Protein AF-A0A094DRR2-F1 (afdb_monomer_lite)

Foldseek 3Di:
DVVLVVVLVVLLVCLLVVVDDLVVLLVVLQVCCVPPVVVSLSSLVSNLLSCLVLLNLVVSLVSLVVNVVRHDPVSNVSNLVSLCVQLQLVPFDLELSNLLSNLSSLVSVCVVCVVVPDPPSVVRNLVSLVSLLVCVVVNLVPDDDPNNLNSLLSSLVSVLVNLVVQLVVVLVVVVVVLPVVDDPDVVNVVVLVVVVVVVVVVVVPPDPDDDDDDDDDDDDDDDDPDDDPPDPPPPPPPVVVSSVVVVPPPDPDPDDPPCSSVVSLVSSLVSLVSNLVSCVVNLVLLSNLVSLLVVQVSVPDLLVSLVSLLVSLVSCLVVVVVVSNLNSLVSCVSRVVSVPNNVVSLVVSLVSNVVPDDDPPVVSVVRD

Secondary structure (DSSP, 8-state):
-HHHHHHHHHHHHHHHTT---HHHHHHHHHHHHHH-HHHHHHHHHHHHHHHHHTT-HHHHHHHHHHHHHHS-HHHHHHHHHHHHHHH-TTS--SSHHHHHHHHHHHHHHHHHTTTS--THHHHHHHHHHHHHHHTHHHHHTT---TT-HHHHHHHHHHHHHHHHHHHHHHHHHHHHHHHHTS---HHHHHHHHHHHHHHHHHGGGS-------------------PPPP-------TTHHHHHHHHTT-----------HHHHHHHHHHHHHHHHHHHHHHTT-HHHHHHHHHHHHTTT--HHHHHHHHHHHHHHHHHTT-HHHHHHHHHHGGGSTTHHHHTHHHHHHHHHHHHHS-SSTHHHHHTT-

Radius of gyration: 26.78 Å; chains: 1; bounding box: 64×66×74 Å

Sequence (368 aa):
MENYEFIRSAYTDEVKRGEYKSANWIAKIKTQIKQHPNVALITFEVVWKGTICAGQLEDAVSFLFDLDAELHEEDFDKVMLSLYAMSNPSGLEPSWEAWAGAITAFDFLREIYREVETVDTWDLVKLTQEKAASRRREIMCQGNSKGQWNNAYCVLNEIQRYYKREKRHAEKEHLEAKLDGGAVDAVCVEALADRLGDFHVAGSAAFGGDVESDLNVQAGDDLGVGELPDVDVVAGDDAGDVLDVLNDIKVVGGGLEDERPNKLNGELIEVVRATLNLAIQEKQWVEASNQVFELSKLNQDAKDLANILETVCRGAISEDRWKAATEIVRVFKNIPDYANVANEQLKRLKIMWYEAKGERWVSGNELF

pLDDT: mean 75.87, std 21.88, range [26.58, 97.19]

Structure (mmCIF, N/CA/C/O backbone):
data_AF-A0A094DRR2-F1
#
_entry.id   AF-A0A094DRR2-F1
#
loop_
_atom_site.group_PDB
_atom_site.id
_atom_site.type_symbol
_atom_site.label_atom_id
_atom_site.label_alt_id
_atom_site.label_comp_id
_atom_site.label_asym_id
_atom_site.label_entity_id
_atom_site.label_seq_id
_atom_site.pdbx_PDB_ins_code
_atom_site.Cartn_x
_atom_site.Cartn_y
_atom_site.Cartn_z
_atom_site.occupancy
_atom_site.B_iso_or_equiv
_atom_site.auth_seq_id
_atom_site.auth_comp_id
_atom_site.auth_asym_id
_atom_site.auth_atom_id
_atom_site.pdbx_PDB_model_num
ATOM 1 N N . MET A 1 1 ? 15.396 17.315 -30.800 1.00 47.56 1 MET A N 1
ATOM 2 C CA . MET A 1 1 ? 14.825 17.439 -29.443 1.00 47.56 1 MET A CA 1
ATOM 3 C C . MET A 1 1 ? 13.296 17.421 -29.514 1.00 47.56 1 MET A C 1
ATOM 5 O O . MET A 1 1 ? 12.706 16.581 -28.857 1.00 47.56 1 MET A O 1
ATOM 9 N N . GLU A 1 2 ? 12.680 18.178 -30.433 1.00 52.75 2 GLU A N 1
ATOM 10 C CA . GLU A 1 2 ? 11.218 18.215 -30.680 1.00 52.75 2 GLU A CA 1
ATOM 11 C C . GLU A 1 2 ? 10.545 16.851 -30.957 1.00 52.75 2 GLU A C 1
ATOM 13 O O . GLU A 1 2 ? 9.427 16.611 -30.514 1.00 52.75 2 GLU A O 1
ATOM 18 N N . ASN A 1 3 ? 11.226 15.914 -31.632 1.00 59.53 3 ASN A N 1
ATOM 19 C CA . ASN A 1 3 ? 10.637 14.608 -31.969 1.00 59.53 3 ASN A CA 1
ATOM 20 C C . ASN A 1 3 ? 10.411 13.706 -30.733 1.00 59.53 3 ASN A C 1
ATOM 22 O O . ASN A 1 3 ? 9.478 12.912 -30.698 1.00 59.53 3 ASN A O 1
ATOM 26 N N . TYR A 1 4 ? 11.239 13.843 -29.692 1.00 63.12 4 TYR A N 1
ATOM 27 C CA . TYR A 1 4 ? 11.152 12.994 -28.499 1.00 63.12 4 TYR A CA 1
ATOM 28 C C . TYR A 1 4 ? 10.086 13.469 -27.511 1.00 63.12 4 TYR A C 1
ATOM 30 O O . TYR A 1 4 ? 9.412 12.640 -26.910 1.00 63.12 4 TYR A O 1
ATOM 38 N N . GLU A 1 5 ? 9.883 14.781 -27.378 1.00 68.25 5 GLU A N 1
ATOM 39 C CA . GLU A 1 5 ? 8.777 15.328 -26.579 1.00 68.25 5 GLU A CA 1
ATOM 40 C C . GLU A 1 5 ? 7.419 15.026 -27.214 1.00 68.25 5 GLU A C 1
ATOM 42 O O . GLU A 1 5 ? 6.472 14.690 -26.504 1.00 68.25 5 GLU A O 1
ATOM 47 N N . PHE A 1 6 ? 7.340 15.049 -28.548 1.00 67.56 6 PHE A N 1
ATOM 48 C CA . PHE A 1 6 ? 6.148 14.628 -29.279 1.00 67.56 6 PHE A CA 1
ATOM 49 C C . PHE A 1 6 ? 5.816 13.149 -29.029 1.00 67.56 6 PHE A C 1
ATOM 51 O O . PHE A 1 6 ? 4.680 12.821 -28.694 1.00 67.56 6 PHE A O 1
ATOM 58 N N . ILE A 1 7 ? 6.822 12.269 -29.110 1.00 62.97 7 ILE A N 1
ATOM 59 C CA . ILE A 1 7 ? 6.699 10.840 -28.781 1.00 62.97 7 ILE A CA 1
ATOM 60 C C . ILE A 1 7 ? 6.234 10.646 -27.330 1.00 62.97 7 ILE A C 1
ATOM 62 O O . ILE A 1 7 ? 5.317 9.868 -27.072 1.00 62.97 7 ILE A O 1
ATOM 66 N N . ARG A 1 8 ? 6.828 11.388 -26.386 1.00 68.06 8 ARG A N 1
ATOM 67 C CA . ARG A 1 8 ? 6.473 11.321 -24.962 1.00 68.06 8 ARG A CA 1
ATOM 68 C C . ARG A 1 8 ? 5.020 11.723 -24.726 1.00 68.06 8 ARG A C 1
ATOM 70 O O . ARG A 1 8 ? 4.305 11.027 -24.013 1.00 68.06 8 ARG A O 1
ATOM 77 N N . SER A 1 9 ? 4.590 12.817 -25.350 1.00 68.88 9 SER A N 1
ATOM 78 C CA . SER A 1 9 ? 3.232 13.351 -25.244 1.00 68.88 9 SER A CA 1
ATOM 79 C C . SER A 1 9 ? 2.190 12.396 -25.836 1.00 68.88 9 SER A C 1
ATOM 81 O O . SER A 1 9 ? 1.249 12.011 -25.145 1.00 68.88 9 SER A O 1
ATOM 83 N N . ALA A 1 10 ? 2.404 11.925 -27.070 1.00 64.06 10 ALA A N 1
ATOM 84 C CA . ALA A 1 10 ? 1.472 11.033 -27.759 1.00 64.06 10 ALA A CA 1
ATOM 85 C C . ALA A 1 10 ? 1.248 9.714 -27.000 1.00 64.06 10 ALA A C 1
ATOM 87 O O . ALA A 1 10 ? 0.112 9.274 -26.840 1.00 64.06 10 ALA A O 1
ATOM 88 N N . TYR A 1 11 ? 2.317 9.110 -26.478 1.00 65.00 11 TYR A N 1
ATOM 89 C CA . TYR A 1 11 ? 2.221 7.828 -25.776 1.00 65.00 11 TYR A CA 1
ATOM 90 C C . TYR A 1 11 ? 1.725 7.962 -24.335 1.00 65.00 11 TYR A C 1
ATOM 92 O O . TYR A 1 11 ? 1.023 7.078 -23.852 1.00 65.00 11 TYR A O 1
ATOM 100 N N . THR A 1 12 ? 1.989 9.090 -23.670 1.00 68.06 12 THR A N 1
ATOM 101 C CA . THR A 1 12 ? 1.378 9.378 -22.361 1.00 68.06 12 THR A CA 1
ATOM 102 C C . THR A 1 12 ? -0.147 9.443 -22.479 1.00 68.06 12 THR A C 1
ATOM 104 O O . THR A 1 12 ? -0.858 8.940 -21.610 1.00 68.06 12 THR A O 1
ATOM 107 N N . ASP A 1 13 ? -0.656 10.027 -23.564 1.00 68.69 13 ASP A N 1
ATOM 108 C CA . ASP A 1 13 ? -2.089 10.117 -23.835 1.00 68.69 13 ASP A CA 1
ATOM 109 C C . ASP A 1 13 ? -2.730 8.758 -24.153 1.00 68.69 13 ASP A C 1
ATOM 111 O O . ASP A 1 13 ? -3.827 8.486 -23.668 1.00 68.69 13 ASP A O 1
ATOM 115 N N . GLU A 1 14 ? -2.062 7.898 -24.927 1.00 68.62 14 GLU A N 1
ATOM 116 C CA . GLU A 1 14 ? -2.548 6.541 -25.238 1.00 68.62 14 GLU A CA 1
ATOM 117 C C . GLU A 1 14 ? -2.655 5.668 -23.979 1.00 68.62 14 GLU A C 1
ATOM 119 O O . GLU A 1 14 ? -3.659 4.975 -23.786 1.00 68.62 14 GLU A O 1
ATOM 124 N N . VAL A 1 15 ? -1.664 5.743 -23.081 1.00 65.12 15 VAL A N 1
ATOM 125 C CA . VAL A 1 15 ? -1.699 5.006 -21.808 1.00 65.12 15 VAL A CA 1
ATOM 126 C C . VAL A 1 15 ? -2.815 5.534 -20.906 1.00 65.12 15 VAL A C 1
ATOM 128 O O . VAL A 1 15 ? -3.613 4.753 -20.394 1.00 65.12 15 VAL A O 1
ATOM 131 N N . LYS A 1 16 ? -2.966 6.861 -20.795 1.00 64.81 16 LYS A N 1
ATOM 132 C CA . LYS A 1 16 ? -4.047 7.480 -20.006 1.00 64.81 16 LYS A CA 1
ATOM 133 C C . LYS A 1 16 ? -5.454 7.129 -20.498 1.00 64.81 16 LYS A C 1
ATOM 135 O O . LYS A 1 16 ? -6.386 7.129 -19.698 1.00 64.81 16 LYS A O 1
ATOM 140 N N . ARG A 1 17 ? -5.637 6.857 -21.794 1.00 68.50 17 ARG A N 1
ATOM 141 C CA . ARG A 1 17 ? -6.941 6.491 -22.383 1.00 68.50 17 ARG A CA 1
ATOM 142 C C . ARG A 1 17 ? -7.282 5.006 -22.238 1.00 68.50 17 ARG A C 1
ATOM 144 O O . ARG A 1 17 ? -8.373 4.609 -22.637 1.00 68.50 17 ARG A O 1
ATOM 151 N N . GLY A 1 18 ? -6.377 4.187 -21.694 1.00 63.53 18 GLY A N 1
ATOM 152 C CA . GLY A 1 18 ? -6.570 2.736 -21.624 1.00 63.53 18 GLY A CA 1
ATOM 153 C C . GLY A 1 18 ? -6.554 2.057 -23.000 1.00 63.53 18 GLY A C 1
ATOM 154 O O . GLY A 1 18 ? -6.961 0.908 -23.129 1.00 63.53 18 GLY A O 1
ATOM 155 N N . GLU A 1 19 ? -6.067 2.750 -24.036 1.00 67.31 19 GLU A N 1
ATOM 156 C CA . GLU A 1 19 ? -5.820 2.182 -25.372 1.00 67.31 19 GLU A CA 1
ATOM 157 C C . GLU A 1 19 ? -4.528 1.334 -25.390 1.00 67.31 19 GLU A C 1
ATOM 159 O O . GLU A 1 19 ? -4.181 0.696 -26.388 1.00 67.31 19 GLU A O 1
ATOM 164 N N . TYR A 1 20 ? -3.839 1.300 -24.247 1.00 67.56 20 TYR A N 1
ATOM 165 C CA . TYR A 1 20 ? -2.677 0.487 -23.939 1.00 67.56 20 TYR A CA 1
ATOM 166 C C . TYR A 1 20 ? -2.940 -1.011 -24.150 1.00 67.56 20 TYR A C 1
ATOM 168 O O . TYR A 1 20 ? -3.805 -1.618 -23.522 1.00 67.56 20 TYR A O 1
ATOM 176 N N . LYS A 1 21 ? -2.126 -1.636 -25.006 1.00 74.88 21 LYS A N 1
ATOM 177 C CA . LYS A 1 21 ? -1.978 -3.094 -25.072 1.00 74.88 21 LYS A CA 1
ATOM 178 C C . LYS A 1 21 ? -0.509 -3.438 -24.880 1.00 74.88 21 LYS A C 1
ATOM 180 O O . LYS A 1 21 ? 0.276 -3.212 -25.802 1.00 74.88 21 LYS A O 1
ATOM 185 N N . SER A 1 22 ? -0.166 -3.992 -23.715 1.00 76.69 22 SER A N 1
ATOM 186 C CA . SER A 1 22 ? 1.205 -4.366 -23.316 1.00 76.69 22 SER A CA 1
ATOM 187 C C . SER A 1 22 ? 1.981 -5.049 -24.454 1.00 76.69 22 SER A C 1
ATOM 189 O O . SER A 1 22 ? 3.037 -4.575 -24.872 1.00 76.69 22 SER A O 1
ATOM 191 N N . ALA A 1 23 ? 1.375 -6.061 -25.085 1.00 82.31 23 ALA A N 1
ATOM 192 C CA . ALA A 1 23 ? 1.977 -6.829 -26.180 1.00 82.31 23 ALA A CA 1
ATOM 193 C C . ALA A 1 23 ? 2.460 -5.981 -27.376 1.00 82.31 23 ALA A C 1
ATOM 195 O O . ALA A 1 23 ? 3.512 -6.259 -27.952 1.00 82.31 23 ALA A O 1
ATOM 196 N N . ASN A 1 24 ? 1.726 -4.926 -27.750 1.00 86.19 24 ASN A N 1
ATOM 197 C CA . ASN A 1 24 ? 2.121 -4.056 -28.863 1.00 86.19 24 ASN A CA 1
ATOM 198 C C . ASN A 1 24 ? 3.376 -3.240 -28.514 1.00 86.19 24 ASN A C 1
ATOM 200 O O . ASN A 1 24 ? 4.236 -3.019 -29.369 1.00 86.19 24 ASN A O 1
ATOM 204 N N . TRP A 1 25 ? 3.483 -2.804 -27.258 1.00 86.25 25 TRP A N 1
ATOM 205 C CA . TRP A 1 25 ? 4.620 -2.037 -26.756 1.00 86.25 25 TRP A CA 1
ATOM 206 C C . TRP A 1 25 ? 5.861 -2.897 -26.598 1.00 86.25 25 TRP A C 1
ATOM 208 O O . TRP A 1 25 ? 6.930 -2.488 -27.045 1.00 86.25 25 TRP A O 1
ATOM 218 N N . ILE A 1 26 ? 5.708 -4.106 -26.064 1.00 90.56 26 ILE A N 1
ATOM 219 C CA . ILE A 1 26 ? 6.793 -5.083 -25.952 1.00 90.56 26 ILE A CA 1
ATOM 220 C C . ILE A 1 26 ? 7.358 -5.407 -27.334 1.00 90.56 26 ILE A C 1
ATOM 222 O O . ILE A 1 26 ? 8.558 -5.262 -27.557 1.00 90.56 26 ILE A O 1
ATOM 226 N N . ALA A 1 27 ? 6.500 -5.740 -28.307 1.00 89.31 27 ALA A N 1
ATOM 227 C CA . ALA A 1 27 ? 6.934 -6.028 -29.675 1.00 89.31 27 ALA A CA 1
ATOM 228 C C . ALA A 1 27 ? 7.700 -4.850 -30.301 1.00 89.31 27 ALA A C 1
ATOM 230 O O . ALA A 1 27 ? 8.703 -5.032 -31.002 1.00 89.31 27 ALA A O 1
ATOM 231 N N . LYS A 1 28 ? 7.254 -3.622 -30.020 1.00 89.75 28 LYS A N 1
ATOM 232 C CA . LYS A 1 28 ? 7.908 -2.402 -30.488 1.00 89.75 28 LYS A CA 1
ATOM 233 C C . LYS A 1 28 ? 9.262 -2.173 -29.820 1.00 89.75 28 LYS A C 1
ATOM 235 O O . LYS A 1 28 ? 10.229 -1.928 -30.539 1.00 89.75 28 LYS A O 1
ATOM 240 N N . ILE A 1 29 ? 9.352 -2.294 -28.495 1.00 92.88 29 ILE A N 1
ATOM 241 C CA . ILE A 1 29 ? 10.608 -2.185 -27.737 1.00 92.88 29 ILE A CA 1
ATOM 242 C C . ILE A 1 29 ? 11.594 -3.245 -28.231 1.00 92.88 29 ILE A C 1
ATOM 244 O O . ILE A 1 29 ? 12.697 -2.895 -28.637 1.00 92.88 29 ILE A O 1
ATOM 248 N N . LYS A 1 30 ? 11.165 -4.507 -28.331 1.00 93.88 30 LYS A N 1
ATOM 249 C CA . LYS A 1 30 ? 11.960 -5.631 -28.847 1.00 93.88 30 LYS A CA 1
ATOM 250 C C . LYS A 1 30 ? 12.518 -5.374 -30.245 1.00 93.88 30 LYS A C 1
ATOM 252 O O . LYS A 1 30 ? 13.681 -5.662 -30.518 1.00 93.88 30 LYS A O 1
ATOM 257 N N . THR A 1 31 ? 11.711 -4.802 -31.138 1.00 91.94 31 THR A N 1
ATOM 258 C CA . THR A 1 31 ? 12.156 -4.469 -32.501 1.00 91.94 31 THR A CA 1
ATOM 259 C C . THR A 1 31 ? 13.150 -3.305 -32.498 1.00 91.94 31 THR A C 1
ATOM 261 O O . THR A 1 31 ? 14.131 -3.309 -33.245 1.00 91.94 31 THR A O 1
ATOM 264 N N . GLN A 1 32 ? 12.907 -2.295 -31.662 1.00 91.69 32 GLN A N 1
ATOM 265 C CA . GLN A 1 32 ? 13.675 -1.054 -31.659 1.00 91.69 32 GLN A CA 1
ATOM 266 C C . GLN A 1 32 ? 14.964 -1.132 -30.845 1.00 91.69 32 GLN A C 1
ATOM 268 O O . GLN A 1 32 ? 15.903 -0.427 -31.192 1.00 91.69 32 GLN A O 1
ATOM 273 N N . ILE A 1 33 ? 15.059 -1.968 -29.810 1.00 93.56 33 ILE A N 1
ATOM 274 C CA . ILE A 1 33 ? 16.194 -1.950 -28.872 1.00 93.56 33 ILE A CA 1
ATOM 275 C C . ILE A 1 33 ? 17.536 -2.208 -29.575 1.00 93.56 33 ILE A C 1
ATOM 277 O O . ILE A 1 33 ? 18.543 -1.591 -29.235 1.00 93.56 33 ILE A O 1
ATOM 281 N N . LYS A 1 34 ? 17.530 -3.021 -30.642 1.00 90.12 34 LYS A N 1
ATOM 282 C CA . LYS A 1 34 ? 18.722 -3.337 -31.447 1.00 90.12 34 LYS A CA 1
ATOM 283 C C . LYS A 1 34 ? 19.075 -2.255 -32.474 1.00 90.12 34 LYS A C 1
ATOM 285 O O . LYS A 1 34 ? 20.248 -2.020 -32.737 1.00 90.12 34 LYS A O 1
ATOM 290 N N . GLN A 1 35 ? 18.076 -1.613 -33.085 1.00 90.75 35 GLN A N 1
ATOM 291 C CA . GLN A 1 35 ? 18.277 -0.671 -34.203 1.00 90.75 35 GLN A CA 1
ATOM 292 C C . GLN A 1 35 ? 18.333 0.793 -33.745 1.00 90.75 35 GLN A C 1
ATOM 294 O O . GLN A 1 35 ? 19.075 1.610 -34.289 1.00 90.75 35 GLN A O 1
ATOM 299 N N . HIS A 1 36 ? 17.537 1.124 -32.733 1.00 91.56 36 HIS A N 1
ATOM 300 C CA . HIS A 1 36 ? 17.302 2.461 -32.205 1.00 91.56 36 HIS A CA 1
ATOM 301 C C . HIS A 1 36 ? 17.132 2.406 -30.672 1.00 91.56 36 HIS A C 1
ATOM 303 O O . HIS A 1 36 ? 16.048 2.717 -30.168 1.00 91.56 36 HIS A O 1
ATOM 309 N N . PRO A 1 37 ? 18.186 2.046 -29.910 1.00 90.06 37 PRO A N 1
ATOM 310 C CA . PRO A 1 37 ? 18.095 1.797 -28.466 1.00 90.06 37 PRO A CA 1
ATOM 311 C C . PRO A 1 37 ? 17.489 2.971 -27.691 1.00 90.06 37 PRO A C 1
ATOM 313 O O . PRO A 1 37 ? 16.617 2.773 -26.856 1.00 90.06 37 PRO A O 1
ATOM 316 N N . ASN A 1 38 ? 17.843 4.212 -28.036 1.00 89.88 38 ASN A N 1
ATOM 317 C CA . ASN A 1 38 ? 17.277 5.397 -27.382 1.00 89.88 38 ASN A CA 1
ATOM 318 C C . ASN A 1 38 ? 15.758 5.529 -27.585 1.00 89.88 38 ASN A C 1
ATOM 320 O O . ASN A 1 38 ? 15.054 5.975 -26.686 1.00 89.88 38 ASN A O 1
ATOM 324 N N . VAL A 1 39 ? 15.237 5.145 -28.756 1.00 88.31 39 VAL A N 1
ATOM 325 C CA . VAL A 1 39 ? 13.791 5.190 -29.034 1.00 88.31 39 VAL A CA 1
ATOM 326 C C . VAL A 1 39 ? 13.069 4.096 -28.248 1.00 88.31 39 VAL A C 1
ATOM 328 O O . VAL A 1 39 ? 11.992 4.346 -27.707 1.00 88.31 39 VAL A O 1
ATOM 331 N N . ALA A 1 40 ? 13.679 2.913 -28.135 1.00 92.12 40 ALA A N 1
ATOM 332 C CA . ALA A 1 40 ? 13.150 1.816 -27.331 1.00 92.12 40 ALA A CA 1
ATOM 333 C C . ALA A 1 40 ? 13.099 2.178 -25.840 1.00 92.12 40 ALA A C 1
ATOM 335 O O . ALA A 1 40 ? 12.057 2.002 -25.216 1.00 92.12 40 ALA A O 1
ATOM 336 N N . LEU A 1 41 ? 14.173 2.764 -25.297 1.00 94.31 41 LEU A N 1
ATOM 337 C CA . LEU A 1 41 ? 14.212 3.204 -23.901 1.00 94.31 41 LEU A CA 1
ATOM 338 C C . LEU A 1 41 ? 13.188 4.308 -23.631 1.00 94.31 41 LEU A C 1
ATOM 340 O O . LEU A 1 41 ? 12.416 4.188 -22.695 1.00 94.31 41 LEU A O 1
ATOM 344 N N . ILE A 1 42 ? 13.069 5.321 -24.496 1.00 90.50 42 ILE A N 1
ATOM 345 C CA . ILE A 1 42 ? 12.021 6.348 -24.346 1.00 90.50 42 ILE A CA 1
ATOM 346 C C . ILE A 1 42 ? 10.622 5.727 -24.383 1.00 90.50 42 ILE A C 1
ATOM 348 O O . ILE A 1 42 ? 9.747 6.133 -23.625 1.00 90.50 42 ILE A O 1
ATOM 352 N N . THR A 1 43 ? 10.406 4.737 -25.249 1.00 89.75 43 THR A N 1
ATOM 353 C CA . THR A 1 43 ? 9.132 4.014 -25.316 1.00 89.75 43 THR A CA 1
ATOM 354 C C . THR A 1 43 ? 8.847 3.287 -24.001 1.00 89.75 43 THR A C 1
ATOM 356 O O . THR A 1 43 ? 7.752 3.427 -23.461 1.00 89.75 43 THR A O 1
ATOM 359 N N . PHE A 1 44 ? 9.839 2.581 -23.457 1.00 93.69 44 PHE A N 1
ATOM 360 C CA . PHE A 1 44 ? 9.765 1.954 -22.141 1.00 93.69 44 PHE A CA 1
ATOM 361 C C . PHE A 1 44 ? 9.434 2.968 -21.036 1.00 93.69 44 PHE A C 1
ATOM 363 O O . PHE A 1 44 ? 8.463 2.772 -20.308 1.00 93.69 44 PHE A O 1
ATOM 370 N N . GLU A 1 45 ? 10.174 4.080 -20.948 1.00 93.06 45 GLU A N 1
ATOM 371 C CA . GLU A 1 45 ? 9.956 5.103 -19.919 1.00 93.06 45 GLU A CA 1
ATOM 372 C C . GLU A 1 45 ? 8.533 5.668 -19.956 1.00 93.06 45 GLU A C 1
ATOM 374 O O . GLU A 1 45 ? 7.948 5.952 -18.910 1.00 93.06 45 GLU A O 1
ATOM 379 N N . VAL A 1 46 ? 7.979 5.873 -21.156 1.00 89.00 46 VAL A N 1
ATOM 380 C CA . VAL A 1 46 ? 6.623 6.409 -21.303 1.00 89.00 46 VAL A CA 1
ATOM 381 C C . VAL A 1 46 ? 5.581 5.395 -20.867 1.00 89.00 46 VAL A C 1
ATOM 383 O O . VAL A 1 46 ? 4.650 5.776 -20.161 1.00 89.00 46 VAL A O 1
ATOM 386 N N . VAL A 1 47 ? 5.741 4.126 -21.248 1.00 89.69 47 VAL A N 1
ATOM 387 C CA . VAL A 1 47 ? 4.838 3.065 -20.794 1.00 89.69 47 VAL A CA 1
ATOM 388 C C . VAL A 1 47 ? 4.888 2.966 -19.274 1.00 89.69 47 VAL A C 1
ATOM 390 O O . VAL A 1 47 ? 3.852 3.100 -18.634 1.00 89.69 47 VAL A O 1
ATOM 393 N N . TRP A 1 48 ? 6.084 2.858 -18.693 1.00 92.44 48 TRP A N 1
ATOM 394 C CA . TRP A 1 48 ? 6.275 2.806 -17.246 1.00 92.44 48 TRP A CA 1
ATOM 395 C C . TRP A 1 48 ? 5.590 3.979 -16.535 1.00 92.44 48 TRP A C 1
ATOM 397 O O . TRP A 1 48 ? 4.692 3.784 -15.719 1.00 92.44 48 TRP A O 1
ATOM 407 N N . LYS A 1 49 ? 5.950 5.219 -16.889 1.00 89.81 49 LYS A N 1
ATOM 408 C CA . LYS A 1 49 ? 5.385 6.417 -16.251 1.00 89.81 49 LYS A CA 1
ATOM 409 C C . LYS A 1 49 ? 3.884 6.538 -16.473 1.00 89.81 49 LYS A C 1
ATOM 411 O O . LYS A 1 49 ? 3.180 6.955 -15.563 1.00 89.81 49 LYS A O 1
ATOM 416 N N . GLY A 1 50 ? 3.388 6.192 -17.659 1.00 86.00 50 GLY A N 1
ATOM 417 C CA . GLY A 1 50 ? 1.962 6.215 -17.966 1.00 86.00 50 GLY A CA 1
ATOM 418 C C . GLY A 1 50 ? 1.176 5.261 -17.069 1.00 86.00 50 GLY A C 1
ATOM 419 O O . GLY A 1 50 ? 0.182 5.673 -16.472 1.00 86.00 50 GLY A O 1
ATOM 420 N N . THR A 1 51 ? 1.659 4.027 -16.922 1.00 87.31 51 THR A N 1
ATOM 421 C CA . THR A 1 51 ? 1.025 2.983 -16.109 1.00 87.31 51 THR A CA 1
ATOM 422 C C . THR A 1 51 ? 1.052 3.340 -14.620 1.00 87.31 51 THR A C 1
ATOM 424 O O . THR A 1 51 ? 0.031 3.239 -13.937 1.00 87.31 51 THR A O 1
ATOM 427 N N . ILE A 1 52 ? 2.179 3.867 -14.122 1.00 90.50 52 ILE A N 1
ATOM 428 C CA . ILE A 1 52 ? 2.277 4.380 -12.747 1.00 90.50 52 ILE A CA 1
ATOM 429 C C . ILE A 1 52 ? 1.334 5.572 -12.538 1.00 90.50 52 ILE A C 1
ATOM 431 O O . ILE A 1 52 ? 0.586 5.597 -11.565 1.00 90.50 52 ILE A O 1
ATOM 435 N N . CYS A 1 53 ? 1.286 6.541 -13.457 1.00 86.44 53 CYS A N 1
ATOM 436 C CA . CYS A 1 53 ? 0.363 7.679 -13.370 1.00 86.44 53 CYS A CA 1
ATOM 437 C C . CYS A 1 53 ? -1.113 7.254 -13.336 1.00 86.44 53 CYS A C 1
ATOM 439 O O . CYS A 1 53 ? -1.925 7.930 -12.701 1.00 86.44 53 CYS A O 1
ATOM 441 N N . ALA A 1 54 ? -1.454 6.145 -13.997 1.00 83.38 54 ALA A N 1
ATOM 442 C CA . ALA A 1 54 ? -2.788 5.551 -13.977 1.00 83.38 54 ALA A CA 1
ATOM 443 C C . ALA A 1 54 ? -3.097 4.764 -12.685 1.00 83.38 54 ALA A C 1
ATOM 445 O O . ALA A 1 54 ? -4.226 4.315 -12.503 1.00 83.38 54 ALA A O 1
ATOM 446 N N . GLY A 1 55 ? -2.124 4.594 -11.782 1.00 86.69 55 GLY A N 1
ATOM 447 C CA . GLY A 1 55 ? -2.278 3.813 -10.553 1.00 86.69 55 GLY A CA 1
ATOM 448 C C . GLY A 1 55 ? -2.259 2.298 -10.773 1.00 86.69 55 GLY A C 1
ATOM 449 O O . GLY A 1 55 ? -2.679 1.545 -9.895 1.00 86.69 55 GLY A O 1
ATOM 450 N N . GLN A 1 56 ? -1.800 1.835 -11.936 1.00 87.94 56 GLN A N 1
ATOM 451 C CA . GLN A 1 56 ? -1.838 0.431 -12.347 1.00 87.94 56 GLN A CA 1
ATOM 452 C C . GLN A 1 56 ? -0.524 -0.289 -12.003 1.00 87.94 56 GLN A C 1
ATOM 454 O O . GLN A 1 56 ? 0.176 -0.795 -12.874 1.00 87.94 56 GLN A O 1
ATOM 459 N N . LEU A 1 57 ? -0.156 -0.308 -10.719 1.00 91.62 57 LEU A N 1
ATOM 460 C CA . LEU A 1 57 ? 1.143 -0.835 -10.272 1.00 91.62 57 LEU A CA 1
ATOM 461 C C . LEU A 1 57 ? 1.361 -2.310 -10.663 1.00 91.62 57 LEU A C 1
ATOM 463 O O . LEU A 1 57 ? 2.448 -2.672 -11.103 1.00 91.62 57 LEU A O 1
ATOM 467 N N . GLU A 1 58 ? 0.319 -3.143 -10.586 1.00 90.94 58 GLU A N 1
ATOM 468 C CA . GLU A 1 58 ? 0.373 -4.557 -10.995 1.00 90.94 58 GLU A CA 1
ATOM 469 C C . GLU A 1 58 ? 0.628 -4.723 -12.501 1.00 90.94 58 GLU A C 1
ATOM 471 O O . GLU A 1 58 ? 1.424 -5.573 -12.910 1.00 90.94 58 GLU A O 1
ATOM 476 N N . ASP A 1 59 ? 0.016 -3.874 -13.333 1.00 89.69 59 ASP A N 1
ATOM 477 C CA . ASP A 1 59 ? 0.245 -3.880 -14.782 1.00 89.69 59 ASP A CA 1
ATOM 478 C C . ASP A 1 59 ? 1.671 -3.411 -15.113 1.00 89.69 59 ASP A C 1
ATOM 480 O O . ASP A 1 59 ? 2.274 -3.896 -16.070 1.00 89.69 59 ASP A O 1
ATOM 484 N N . ALA A 1 60 ? 2.233 -2.491 -14.318 1.00 91.88 60 ALA A N 1
ATOM 485 C CA . ALA A 1 60 ? 3.611 -2.030 -14.480 1.00 91.88 60 ALA A CA 1
ATOM 486 C C . ALA A 1 60 ? 4.617 -3.149 -14.176 1.00 91.88 60 ALA A C 1
ATOM 488 O O . ALA A 1 60 ? 5.566 -3.339 -14.933 1.00 91.88 60 ALA A O 1
ATOM 489 N N . VAL A 1 61 ? 4.384 -3.921 -13.110 1.00 94.00 61 VAL A N 1
ATOM 490 C CA . VAL A 1 61 ? 5.199 -5.096 -12.761 1.00 94.00 61 VAL A CA 1
ATOM 491 C C . VAL A 1 61 ? 5.061 -6.191 -13.820 1.00 94.00 61 VAL A C 1
ATOM 493 O O . VAL A 1 61 ? 6.065 -6.713 -14.297 1.00 94.00 61 VAL A O 1
ATOM 496 N N . SER A 1 62 ? 3.832 -6.494 -14.245 1.00 92.12 62 SER A N 1
ATOM 497 C CA . SER A 1 62 ? 3.571 -7.494 -15.291 1.00 92.12 62 SER A CA 1
ATOM 498 C C . SER A 1 62 ? 4.273 -7.133 -16.602 1.00 92.12 62 SER A C 1
ATOM 500 O O . SER A 1 62 ? 4.883 -7.986 -17.236 1.00 92.12 62 SER A O 1
ATOM 502 N N . PHE A 1 63 ? 4.274 -5.848 -16.969 1.00 93.00 63 PHE A N 1
ATOM 503 C CA . PHE A 1 63 ? 5.000 -5.353 -18.137 1.00 93.00 63 PHE A CA 1
ATOM 504 C C . PHE A 1 63 ? 6.516 -5.584 -18.048 1.00 93.00 63 PHE A C 1
ATOM 506 O O . PHE A 1 63 ? 7.140 -5.874 -19.067 1.00 93.00 63 PHE A O 1
ATOM 513 N N . LEU A 1 64 ? 7.120 -5.482 -16.858 1.00 94.81 64 LEU A N 1
ATOM 514 C CA . LEU A 1 64 ? 8.543 -5.782 -16.684 1.00 94.81 64 LEU A CA 1
ATOM 515 C C . LEU A 1 64 ? 8.838 -7.281 -16.820 1.00 94.81 64 LEU A C 1
ATOM 517 O O . LEU A 1 64 ? 9.802 -7.630 -17.495 1.00 94.81 64 LEU A O 1
ATOM 521 N N . PHE A 1 65 ? 7.998 -8.154 -16.255 1.00 93.44 65 PHE A N 1
ATOM 522 C CA . PHE A 1 65 ? 8.128 -9.607 -16.439 1.00 93.44 65 PHE A CA 1
ATOM 523 C C . PHE A 1 65 ? 7.955 -10.027 -17.902 1.00 93.44 65 PHE A C 1
ATOM 525 O O . PHE A 1 65 ? 8.711 -10.855 -18.406 1.00 93.44 65 PHE A O 1
ATOM 532 N N . ASP A 1 66 ? 6.999 -9.427 -18.612 1.00 93.44 66 ASP A N 1
ATOM 533 C CA . ASP A 1 66 ? 6.817 -9.690 -20.038 1.00 93.44 66 ASP A CA 1
ATOM 534 C C . ASP A 1 66 ? 8.044 -9.243 -20.860 1.00 93.44 66 ASP A C 1
ATOM 536 O O . ASP A 1 66 ? 8.409 -9.888 -21.843 1.00 93.44 66 ASP A O 1
ATOM 540 N N . LEU A 1 67 ? 8.693 -8.134 -20.480 1.00 93.94 67 LEU A N 1
ATOM 541 C CA . LEU A 1 67 ? 9.920 -7.667 -21.131 1.00 93.94 67 LEU A CA 1
ATOM 542 C C . LEU A 1 67 ? 11.112 -8.589 -20.854 1.00 93.94 67 LEU A C 1
ATOM 544 O O . LEU A 1 67 ? 11.877 -8.840 -21.783 1.00 93.94 67 LEU A O 1
ATOM 548 N N . ASP A 1 68 ? 11.249 -9.089 -19.627 1.00 92.50 68 ASP A N 1
ATOM 549 C CA . ASP A 1 68 ? 12.281 -10.059 -19.241 1.00 92.50 68 ASP A CA 1
ATOM 550 C C . ASP A 1 68 ? 12.177 -11.341 -20.082 1.00 92.50 68 ASP A C 1
ATOM 552 O O . ASP A 1 68 ? 13.151 -11.803 -20.672 1.00 92.50 68 ASP A O 1
ATOM 556 N N . ALA A 1 69 ? 10.954 -11.850 -20.266 1.00 91.62 69 ALA A N 1
ATOM 557 C CA . ALA A 1 69 ? 10.702 -13.041 -21.075 1.00 91.62 69 ALA A CA 1
ATOM 558 C C . ALA A 1 69 ? 10.962 -12.845 -22.585 1.00 91.62 69 ALA A C 1
ATOM 560 O O . ALA A 1 69 ? 11.245 -13.808 -23.305 1.00 91.62 69 ALA A O 1
ATOM 561 N N . GLU A 1 70 ? 10.820 -11.620 -23.099 1.00 93.81 70 GLU A N 1
ATOM 562 C CA . GLU A 1 70 ? 10.829 -11.335 -24.540 1.00 93.81 70 GLU A CA 1
ATOM 563 C C . GLU A 1 70 ? 12.144 -10.746 -25.067 1.00 93.81 70 GLU A C 1
ATOM 565 O O . GLU A 1 70 ? 12.400 -10.803 -26.283 1.00 93.81 70 GLU A O 1
ATOM 570 N N . LEU A 1 71 ? 12.963 -10.157 -24.195 1.00 93.81 71 LEU A N 1
ATOM 571 C CA . LEU A 1 71 ? 14.249 -9.555 -24.536 1.00 93.81 71 LEU A CA 1
ATOM 572 C C . LEU A 1 71 ? 15.406 -10.520 -24.247 1.00 93.81 71 LEU A C 1
ATOM 574 O O . LEU A 1 71 ? 15.300 -11.455 -23.466 1.00 93.81 71 LEU A O 1
ATOM 578 N N . HIS A 1 72 ? 16.538 -10.307 -24.920 1.00 93.06 72 HIS A N 1
ATOM 579 C CA . HIS A 1 72 ? 17.779 -10.954 -24.492 1.00 93.06 72 HIS A CA 1
ATOM 580 C C . HIS A 1 72 ? 18.308 -10.254 -23.238 1.00 93.06 72 HIS A C 1
ATOM 582 O O . HIS A 1 72 ? 18.126 -9.045 -23.118 1.00 93.06 72 HIS A O 1
ATOM 588 N N . GLU A 1 73 ? 19.031 -10.984 -22.389 1.00 89.75 73 GLU A N 1
ATOM 589 C CA . GLU A 1 73 ? 19.618 -10.499 -21.127 1.00 89.75 73 GLU A CA 1
ATOM 590 C C . GLU A 1 73 ? 20.298 -9.122 -21.274 1.00 89.75 73 GLU A C 1
ATOM 592 O O . GLU A 1 73 ? 19.876 -8.158 -20.646 1.00 89.75 73 GLU A O 1
ATOM 597 N N . GLU A 1 74 ? 21.221 -8.959 -22.232 1.00 91.62 74 GLU A N 1
ATOM 598 C CA . GLU A 1 74 ? 21.909 -7.674 -22.475 1.00 91.62 74 GLU A CA 1
ATOM 599 C C . GLU A 1 74 ? 20.975 -6.514 -22.881 1.00 91.62 74 GLU A C 1
ATOM 601 O O . GLU A 1 74 ? 21.293 -5.337 -22.688 1.00 91.62 74 GLU A O 1
ATOM 606 N N . ASP A 1 75 ? 19.851 -6.815 -23.535 1.00 93.62 75 ASP A N 1
ATOM 607 C CA . ASP A 1 75 ? 18.858 -5.815 -23.933 1.00 93.62 75 ASP A CA 1
ATOM 608 C C . ASP A 1 75 ? 17.914 -5.484 -22.770 1.00 93.62 75 ASP A C 1
ATOM 610 O O . ASP A 1 75 ? 17.514 -4.325 -22.627 1.00 93.62 75 ASP A O 1
ATOM 614 N N . PHE A 1 76 ? 17.603 -6.467 -21.922 1.00 93.50 76 PHE A N 1
ATOM 615 C CA . PHE A 1 76 ? 16.837 -6.276 -20.696 1.00 93.50 76 PHE A CA 1
ATOM 616 C C . PHE A 1 76 ? 17.629 -5.482 -19.648 1.00 93.50 76 PHE A C 1
ATOM 618 O O . PHE A 1 76 ? 17.091 -4.541 -19.069 1.00 93.50 76 PHE A O 1
ATOM 625 N N . ASP A 1 77 ? 18.935 -5.719 -19.510 1.00 90.88 77 ASP A N 1
ATOM 626 C CA . ASP A 1 77 ? 19.818 -4.939 -18.632 1.00 90.88 77 ASP A CA 1
ATOM 627 C C . ASP A 1 77 ? 19.789 -3.439 -18.959 1.00 90.88 77 ASP A C 1
ATOM 629 O O . ASP A 1 77 ? 19.793 -2.587 -18.068 1.00 90.88 77 ASP A O 1
ATOM 633 N N . LYS A 1 78 ? 19.686 -3.069 -20.243 1.00 93.69 78 LYS A N 1
ATOM 634 C CA . LYS A 1 78 ? 19.532 -1.658 -20.652 1.00 93.69 78 LYS A CA 1
ATOM 635 C C . LYS A 1 78 ? 18.213 -1.067 -20.155 1.00 93.69 78 LYS A C 1
ATOM 637 O O . LYS A 1 78 ? 18.172 0.107 -19.781 1.00 93.69 78 LYS A O 1
ATOM 642 N N . VAL A 1 79 ? 17.142 -1.862 -20.164 1.00 94.25 79 VAL A N 1
ATOM 643 C CA . VAL A 1 79 ? 15.839 -1.477 -19.608 1.00 94.25 79 VAL A CA 1
ATOM 644 C C . VAL A 1 79 ? 15.944 -1.325 -18.090 1.00 94.25 79 VAL A C 1
ATOM 646 O O . VAL A 1 79 ? 15.501 -0.304 -17.565 1.00 94.25 79 VAL A O 1
ATOM 649 N N . MET A 1 80 ? 16.604 -2.257 -17.395 1.00 92.31 80 MET A N 1
ATOM 650 C CA . MET A 1 80 ? 16.829 -2.184 -15.946 1.00 92.31 80 MET A CA 1
ATOM 651 C C . MET A 1 80 ? 17.655 -0.960 -15.544 1.00 92.31 80 MET A C 1
ATOM 653 O O . MET A 1 80 ? 17.289 -0.250 -14.608 1.00 92.31 80 MET A O 1
ATOM 657 N N . LEU A 1 81 ? 18.709 -0.626 -16.291 1.00 90.56 81 LEU A N 1
ATOM 658 C CA . LEU A 1 81 ? 19.494 0.592 -16.064 1.00 90.56 81 LEU A CA 1
ATOM 659 C C . LEU A 1 81 ? 18.658 1.868 -16.251 1.00 90.56 81 LEU A C 1
ATOM 661 O O . LEU A 1 81 ? 18.804 2.822 -15.484 1.00 90.56 81 LEU A O 1
ATOM 665 N N . SER A 1 82 ? 17.761 1.894 -17.242 1.00 93.31 82 SER A N 1
ATOM 666 C CA . SER A 1 82 ? 16.819 3.006 -17.435 1.00 93.31 82 SER A CA 1
ATOM 667 C C . SER A 1 82 ? 15.813 3.096 -16.283 1.00 93.31 82 SER A C 1
ATOM 669 O O . SER A 1 82 ? 15.594 4.185 -15.746 1.00 93.31 82 SER A O 1
ATOM 671 N N . LEU A 1 83 ? 15.259 1.961 -15.845 1.00 93.12 83 LEU A N 1
ATOM 672 C CA . LEU A 1 83 ? 14.351 1.875 -14.701 1.00 93.12 83 LEU A CA 1
ATOM 673 C C . LEU A 1 83 ? 15.016 2.385 -13.416 1.00 93.12 83 LEU A C 1
ATOM 675 O O . LEU A 1 83 ? 14.438 3.214 -12.711 1.00 93.12 83 LEU A O 1
ATOM 679 N N . TYR A 1 84 ? 16.252 1.955 -13.157 1.00 89.06 84 TYR A N 1
ATOM 680 C CA . TYR A 1 84 ? 17.062 2.399 -12.027 1.00 89.06 84 TYR A CA 1
ATOM 681 C C . TYR A 1 84 ? 17.304 3.914 -12.055 1.00 89.06 84 TYR A C 1
ATOM 683 O O . TYR A 1 84 ? 17.067 4.607 -11.064 1.00 89.06 84 TYR A O 1
ATOM 691 N N . ALA A 1 85 ? 17.715 4.457 -13.205 1.00 89.38 85 ALA A N 1
ATOM 692 C CA . ALA A 1 85 ? 17.978 5.886 -13.355 1.00 89.38 85 ALA A CA 1
ATOM 693 C C . ALA A 1 85 ? 16.726 6.744 -13.100 1.00 89.38 85 ALA A C 1
ATOM 695 O O . ALA A 1 85 ? 16.821 7.793 -12.461 1.00 89.38 85 ALA A O 1
ATOM 696 N N . MET A 1 86 ? 15.554 6.294 -13.560 1.00 90.50 86 MET A N 1
ATOM 697 C CA . MET A 1 86 ? 14.278 6.975 -13.311 1.00 90.50 86 MET A CA 1
ATOM 698 C C . MET A 1 86 ? 13.798 6.868 -11.862 1.00 90.50 86 MET A C 1
ATOM 700 O O . MET A 1 86 ? 13.073 7.748 -11.402 1.00 90.50 86 MET A O 1
ATOM 704 N N . SER A 1 87 ? 14.177 5.795 -11.171 1.00 90.06 87 SER A N 1
ATOM 705 C CA . SER A 1 87 ? 13.692 5.459 -9.828 1.00 90.06 87 SER A CA 1
ATOM 706 C C . SER A 1 87 ? 14.617 5.949 -8.716 1.00 90.06 87 SER A C 1
ATOM 708 O O . SER A 1 87 ? 14.320 5.754 -7.543 1.00 90.06 87 SER A O 1
ATOM 710 N N . ASN A 1 88 ? 15.736 6.597 -9.056 1.00 87.69 88 ASN A N 1
ATOM 711 C CA . ASN A 1 88 ? 16.725 7.029 -8.075 1.00 87.69 88 ASN A CA 1
ATOM 712 C C . ASN A 1 88 ? 16.110 8.000 -7.042 1.00 87.69 88 ASN A C 1
ATOM 714 O O . ASN A 1 88 ? 15.794 9.145 -7.393 1.00 87.69 88 ASN A O 1
ATOM 718 N N . PRO A 1 89 ? 16.039 7.614 -5.752 1.00 84.00 89 PRO A N 1
ATOM 719 C CA . PRO A 1 89 ? 15.331 8.373 -4.722 1.00 84.00 89 PRO A CA 1
ATOM 720 C C . PRO A 1 89 ? 15.939 9.753 -4.441 1.00 84.00 89 PRO A C 1
ATOM 722 O O . PRO A 1 89 ? 15.271 10.621 -3.878 1.00 84.00 89 PRO A O 1
ATOM 725 N N . SER A 1 90 ? 17.188 9.997 -4.851 1.00 83.75 90 SER 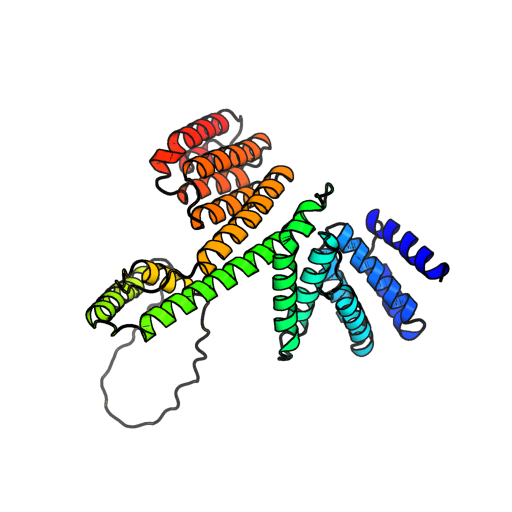A N 1
ATOM 726 C CA . SER A 1 90 ? 17.863 11.289 -4.671 1.00 83.75 90 SER A CA 1
ATOM 727 C C . SER A 1 90 ? 17.316 12.398 -5.574 1.00 83.75 90 SER A C 1
ATOM 729 O O . SER A 1 90 ? 17.471 13.572 -5.244 1.00 83.75 90 SER A O 1
ATOM 731 N N . GLY A 1 91 ? 16.700 12.043 -6.706 1.00 84.00 91 GLY A N 1
ATOM 732 C CA . GLY A 1 91 ? 16.188 12.989 -7.703 1.00 84.00 91 GLY A CA 1
ATOM 733 C C . GLY A 1 91 ? 14.672 12.962 -7.884 1.00 84.00 91 GLY A C 1
ATOM 734 O O . GLY A 1 91 ? 14.171 13.661 -8.761 1.00 84.00 91 GLY A O 1
ATOM 735 N N . LEU A 1 92 ? 13.941 12.163 -7.097 1.00 88.25 92 LEU A N 1
ATOM 736 C CA . LEU A 1 92 ? 12.494 12.027 -7.258 1.00 88.25 92 LEU A CA 1
ATOM 737 C C . LEU A 1 92 ? 11.763 13.322 -6.908 1.00 88.25 92 LEU A C 1
ATOM 739 O O . LEU A 1 92 ? 12.054 13.994 -5.914 1.00 88.25 92 LEU A O 1
ATOM 743 N N . GLU A 1 93 ? 10.751 13.641 -7.703 1.00 88.44 93 GLU A N 1
ATOM 744 C CA . GLU A 1 93 ? 9.770 14.657 -7.349 1.00 88.44 93 GLU A CA 1
ATOM 745 C C . GLU A 1 93 ? 8.974 14.197 -6.111 1.00 88.44 93 GLU A C 1
ATOM 747 O O . GLU A 1 93 ? 8.786 12.996 -5.903 1.00 88.44 93 GLU A O 1
ATOM 752 N N . PRO A 1 94 ? 8.507 15.113 -5.246 1.00 86.25 94 PRO A N 1
ATOM 753 C CA . PRO A 1 94 ? 7.717 14.758 -4.070 1.00 86.25 94 PRO A CA 1
ATOM 754 C C . PRO A 1 94 ? 6.266 14.409 -4.443 1.00 86.25 94 PRO A C 1
ATOM 756 O O . PRO A 1 94 ? 5.351 14.936 -3.829 1.00 86.25 94 PRO A O 1
ATOM 759 N N . SER A 1 95 ? 6.039 13.561 -5.449 1.00 90.00 95 SER A N 1
ATOM 760 C CA . SER A 1 95 ? 4.709 13.154 -5.922 1.00 90.00 95 SER A CA 1
ATOM 761 C C . SER A 1 95 ? 4.434 11.675 -5.659 1.00 90.00 95 SER A C 1
ATOM 763 O O . SER A 1 95 ? 5.352 10.854 -5.600 1.00 90.00 95 SER A O 1
ATOM 765 N N . TRP A 1 96 ? 3.159 11.314 -5.507 1.00 91.94 96 TRP A N 1
ATOM 766 C CA . TRP A 1 96 ? 2.761 9.930 -5.244 1.00 91.94 96 TRP A CA 1
ATOM 767 C C . TRP A 1 96 ? 3.217 8.977 -6.343 1.00 91.94 96 TRP A C 1
ATOM 769 O O . TRP A 1 96 ? 3.644 7.869 -6.053 1.00 91.94 96 TRP A O 1
ATOM 779 N N . GLU A 1 97 ? 3.158 9.410 -7.596 1.00 91.31 97 GLU A N 1
ATOM 780 C CA . GLU A 1 97 ? 3.539 8.642 -8.775 1.00 91.31 97 GLU A CA 1
ATOM 781 C C . GLU A 1 97 ? 5.047 8.404 -8.823 1.00 91.31 97 GLU A C 1
ATOM 783 O O . GLU A 1 97 ? 5.480 7.286 -9.085 1.00 91.31 97 GLU A O 1
ATOM 788 N N . ALA A 1 98 ? 5.855 9.431 -8.542 1.00 92.38 98 ALA A N 1
ATOM 789 C CA . ALA A 1 98 ? 7.308 9.293 -8.542 1.00 92.38 98 ALA A CA 1
ATOM 790 C C . ALA A 1 98 ? 7.763 8.287 -7.475 1.00 92.38 98 ALA A C 1
ATOM 792 O O . ALA A 1 98 ? 8.548 7.385 -7.767 1.00 92.38 98 ALA A O 1
ATOM 793 N N . TRP A 1 99 ? 7.219 8.399 -6.260 1.00 94.50 99 TRP A N 1
ATOM 794 C CA . TRP A 1 99 ? 7.548 7.492 -5.161 1.00 94.50 99 TRP A CA 1
ATOM 795 C C . TRP A 1 99 ? 6.969 6.088 -5.353 1.00 94.50 99 TRP A C 1
ATOM 797 O O . TRP A 1 99 ? 7.692 5.119 -5.142 1.00 94.50 99 TRP A O 1
ATOM 807 N N . ALA A 1 100 ? 5.717 5.953 -5.804 1.00 94.19 100 ALA A N 1
ATOM 808 C CA . ALA A 1 100 ? 5.120 4.645 -6.083 1.00 94.19 100 ALA A CA 1
ATOM 809 C C . ALA A 1 100 ? 5.865 3.921 -7.209 1.00 94.19 100 ALA A C 1
ATOM 811 O O . ALA A 1 100 ? 6.142 2.731 -7.092 1.00 94.19 100 ALA A O 1
ATOM 812 N N . GLY A 1 101 ? 6.248 4.644 -8.267 1.00 94.19 101 GLY A N 1
ATOM 813 C CA . GLY A 1 101 ? 7.084 4.112 -9.339 1.00 94.19 101 GLY A CA 1
ATOM 814 C C . GLY A 1 101 ? 8.432 3.627 -8.816 1.00 94.19 101 GLY A C 1
ATOM 815 O O . GLY A 1 101 ? 8.807 2.493 -9.081 1.00 94.19 101 GLY A O 1
ATOM 816 N N . ALA A 1 102 ? 9.134 4.433 -8.018 1.00 94.62 102 ALA A N 1
ATOM 817 C CA . ALA A 1 102 ? 10.425 4.026 -7.474 1.00 94.62 102 ALA A CA 1
ATOM 818 C C . ALA A 1 102 ? 10.332 2.803 -6.549 1.00 94.62 102 ALA A C 1
ATOM 820 O O . ALA A 1 102 ? 11.113 1.868 -6.696 1.00 94.62 102 ALA A O 1
ATOM 821 N N . ILE A 1 103 ? 9.351 2.773 -5.641 1.00 93.38 103 ILE A N 1
ATOM 822 C CA . ILE A 1 103 ? 9.114 1.626 -4.750 1.00 93.38 103 ILE A CA 1
ATOM 823 C C . ILE A 1 103 ? 8.814 0.368 -5.572 1.00 93.38 103 ILE A C 1
ATOM 825 O O . ILE A 1 103 ? 9.469 -0.652 -5.383 1.00 93.38 103 ILE A O 1
ATOM 829 N N . THR A 1 104 ? 7.897 0.467 -6.539 1.00 94.25 104 THR A N 1
ATOM 830 C CA . THR A 1 104 ? 7.519 -0.656 -7.414 1.00 94.25 104 THR A CA 1
ATOM 831 C C . THR A 1 104 ? 8.718 -1.176 -8.210 1.00 94.25 104 THR A C 1
ATOM 833 O O . THR A 1 104 ? 8.905 -2.384 -8.331 1.00 94.25 104 THR A O 1
ATOM 836 N N . ALA A 1 105 ? 9.562 -0.276 -8.722 1.00 93.12 105 ALA A N 1
ATOM 837 C CA . ALA A 1 105 ? 10.780 -0.640 -9.434 1.00 93.12 105 ALA A CA 1
ATOM 838 C C . ALA A 1 105 ? 11.767 -1.400 -8.539 1.00 93.12 105 ALA A C 1
ATOM 840 O O . ALA A 1 105 ? 12.291 -2.432 -8.947 1.00 93.12 105 ALA A O 1
ATOM 841 N N . PHE A 1 106 ? 12.025 -0.914 -7.322 1.00 89.94 106 PHE A N 1
ATOM 842 C CA . PHE A 1 106 ? 12.980 -1.563 -6.424 1.00 89.94 106 PHE A CA 1
ATOM 843 C C . PHE A 1 106 ? 12.456 -2.873 -5.835 1.00 89.94 106 PHE A C 1
ATOM 845 O O . PHE A 1 106 ? 13.244 -3.798 -5.659 1.00 89.94 106 PHE A O 1
ATOM 852 N N . ASP A 1 107 ? 11.151 -2.993 -5.586 1.00 87.62 107 ASP A N 1
ATOM 853 C CA . ASP A 1 107 ? 10.541 -4.269 -5.205 1.00 87.62 107 ASP A CA 1
ATOM 854 C C . ASP A 1 107 ? 10.692 -5.313 -6.320 1.00 87.62 107 ASP A C 1
ATOM 856 O O . ASP A 1 107 ? 11.047 -6.456 -6.038 1.00 87.62 107 ASP A O 1
ATOM 860 N N . PHE A 1 108 ? 10.499 -4.913 -7.581 1.00 89.44 108 PHE A N 1
ATOM 861 C CA . PHE A 1 108 ? 10.731 -5.784 -8.734 1.00 89.44 108 PHE A CA 1
ATOM 862 C C . PHE A 1 108 ? 12.204 -6.190 -8.874 1.00 89.44 108 PHE A C 1
ATOM 864 O O . PHE A 1 108 ? 12.510 -7.371 -9.020 1.00 89.44 108 PHE A O 1
ATOM 871 N N . LEU A 1 109 ? 13.130 -5.228 -8.781 1.00 85.69 109 LEU A N 1
ATOM 872 C CA . LEU A 1 109 ? 14.569 -5.504 -8.850 1.00 85.69 109 LEU A CA 1
ATOM 873 C C . LEU A 1 109 ? 15.018 -6.442 -7.721 1.00 85.69 109 LEU A C 1
ATOM 875 O O . LEU A 1 109 ? 15.828 -7.333 -7.956 1.00 85.69 109 LEU A O 1
ATOM 879 N N . ARG A 1 110 ? 14.473 -6.279 -6.509 1.00 83.88 110 ARG A N 1
ATOM 880 C CA . ARG A 1 110 ? 14.733 -7.193 -5.389 1.00 83.88 110 ARG A CA 1
ATOM 881 C C . ARG A 1 110 ? 14.278 -8.617 -5.705 1.00 83.88 110 ARG A C 1
ATOM 883 O O . ARG A 1 110 ? 14.958 -9.550 -5.299 1.00 83.88 110 ARG A O 1
ATOM 890 N N . GLU A 1 111 ? 13.148 -8.782 -6.388 1.00 84.50 111 GLU A N 1
ATOM 891 C CA . GLU A 1 111 ? 12.621 -10.103 -6.737 1.00 84.50 111 GLU A CA 1
ATOM 892 C C . GLU A 1 111 ? 13.480 -10.795 -7.802 1.00 84.50 111 GLU A C 1
ATOM 894 O O . GLU A 1 111 ? 13.878 -11.940 -7.610 1.00 84.50 111 GLU A O 1
ATOM 899 N N . ILE A 1 112 ? 13.830 -10.093 -8.886 1.00 80.56 112 ILE A N 1
ATOM 900 C CA . ILE A 1 112 ? 14.628 -10.680 -9.977 1.00 80.56 112 ILE A CA 1
ATOM 901 C C . ILE A 1 112 ? 16.066 -10.973 -9.545 1.00 80.56 112 ILE A C 1
ATOM 903 O O . ILE A 1 112 ? 16.615 -12.016 -9.889 1.00 80.56 112 ILE A O 1
ATOM 907 N N . TYR A 1 113 ? 16.679 -10.086 -8.763 1.00 75.38 113 TYR A N 1
ATOM 908 C CA . TYR A 1 113 ? 18.066 -10.249 -8.324 1.00 75.38 113 TYR A CA 1
ATOM 909 C C . TYR A 1 113 ? 18.183 -10.882 -6.934 1.00 75.38 113 TYR A C 1
ATOM 911 O O . TYR A 1 113 ? 19.227 -10.775 -6.299 1.00 75.38 113 TYR A O 1
ATOM 919 N N . ARG A 1 114 ? 17.137 -11.562 -6.447 1.00 72.62 114 ARG A N 1
ATOM 920 C CA . ARG A 1 114 ? 17.119 -12.165 -5.105 1.00 72.62 114 ARG A CA 1
ATOM 921 C C . ARG A 1 114 ? 18.260 -13.160 -4.872 1.00 72.62 114 ARG A C 1
ATOM 923 O O . ARG A 1 114 ? 18.772 -13.238 -3.761 1.00 72.62 114 ARG A O 1
ATOM 930 N N . GLU A 1 115 ? 18.630 -13.920 -5.902 1.00 64.50 115 GLU A N 1
ATOM 931 C CA . GLU A 1 115 ? 19.680 -14.952 -5.844 1.00 64.50 115 GLU A CA 1
ATOM 932 C C . GLU A 1 115 ? 21.089 -14.395 -6.081 1.00 64.50 115 GLU A C 1
ATOM 934 O O . GLU A 1 115 ? 22.090 -15.043 -5.777 1.00 64.50 115 GLU A O 1
ATOM 939 N N . VAL A 1 116 ? 21.178 -13.175 -6.609 1.00 61.28 116 VAL A N 1
ATOM 940 C CA . VAL A 1 116 ? 22.438 -12.463 -6.769 1.00 61.28 116 VAL A CA 1
ATOM 941 C C . VAL A 1 116 ? 22.622 -11.669 -5.482 1.00 61.28 116 VAL A C 1
ATOM 943 O O . VAL A 1 116 ? 22.108 -10.562 -5.361 1.00 61.28 116 VAL A O 1
ATOM 946 N N . GLU A 1 117 ? 23.310 -12.252 -4.492 1.00 51.66 117 GLU A N 1
ATOM 947 C CA . GLU A 1 117 ? 23.695 -11.609 -3.220 1.00 51.66 117 GLU A CA 1
ATOM 948 C C . GLU A 1 117 ? 24.649 -10.414 -3.442 1.00 51.66 117 GLU A C 1
ATOM 950 O O . GLU A 1 117 ? 25.773 -10.348 -2.945 1.00 51.66 117 GLU A O 1
ATOM 955 N N . THR A 1 118 ? 24.225 -9.423 -4.213 1.00 54.78 118 THR A N 1
ATOM 956 C CA . THR A 1 118 ? 24.828 -8.102 -4.213 1.00 54.78 118 THR A CA 1
ATOM 957 C C . THR A 1 118 ? 24.094 -7.281 -3.170 1.00 54.78 118 THR A C 1
ATOM 959 O O . THR A 1 118 ? 22.896 -7.028 -3.287 1.00 54.78 118 THR A O 1
ATOM 962 N N . VAL A 1 119 ? 24.848 -6.861 -2.156 1.00 53.62 119 VAL A N 1
ATOM 963 C CA . VAL A 1 119 ? 24.460 -5.971 -1.046 1.00 53.62 119 VAL A CA 1
ATOM 964 C C . VAL A 1 119 ? 23.674 -4.727 -1.519 1.00 53.62 119 VAL A C 1
ATOM 966 O O . VAL A 1 119 ? 22.849 -4.188 -0.785 1.00 53.62 119 VAL A O 1
ATOM 969 N N . ASP A 1 120 ? 23.842 -4.337 -2.783 1.00 70.38 120 ASP A N 1
ATOM 970 C CA . ASP A 1 120 ? 23.302 -3.117 -3.377 1.00 70.38 120 ASP A CA 1
ATOM 971 C C . ASP A 1 120 ? 21.759 -3.045 -3.437 1.00 70.38 120 ASP A C 1
ATOM 973 O O . ASP A 1 120 ? 21.201 -1.967 -3.230 1.00 70.38 120 ASP A O 1
ATOM 977 N N . THR A 1 121 ? 21.021 -4.136 -3.691 1.00 68.94 121 THR A N 1
ATOM 978 C CA . THR A 1 121 ? 19.551 -4.052 -3.894 1.00 68.94 121 THR A CA 1
ATOM 979 C C . THR A 1 121 ? 18.779 -3.818 -2.594 1.00 68.94 121 THR A C 1
ATOM 981 O O . THR A 1 121 ? 17.837 -3.020 -2.563 1.00 68.94 121 THR A O 1
ATOM 984 N N . TRP A 1 122 ? 19.204 -4.454 -1.500 1.00 73.75 122 TRP A N 1
ATOM 985 C CA . TRP A 1 122 ? 18.640 -4.231 -0.167 1.00 73.75 122 TRP A CA 1
ATOM 986 C C . TRP A 1 122 ? 18.897 -2.810 0.330 1.00 73.75 122 TRP A C 1
ATOM 988 O O . TRP A 1 122 ? 17.973 -2.158 0.829 1.00 73.75 122 TRP A O 1
ATOM 998 N N . ASP A 1 123 ? 20.117 -2.311 0.134 1.00 81.81 123 ASP A N 1
ATOM 999 C CA . ASP A 1 123 ? 20.495 -0.949 0.506 1.00 81.81 123 ASP A CA 1
ATOM 1000 C C . ASP A 1 123 ? 19.691 0.095 -0.277 1.00 81.81 123 ASP A C 1
ATOM 1002 O O . ASP A 1 123 ? 19.294 1.117 0.282 1.00 81.81 123 ASP A O 1
ATOM 1006 N N . LEU A 1 124 ? 19.364 -0.172 -1.544 1.00 80.38 124 LEU A N 1
ATOM 1007 C CA . LEU A 1 124 ? 18.535 0.712 -2.366 1.00 80.38 124 LEU A CA 1
ATOM 1008 C C . LEU A 1 124 ? 17.072 0.760 -1.920 1.00 80.38 124 LEU A C 1
ATOM 1010 O O . LEU A 1 124 ? 16.485 1.847 -1.866 1.00 80.38 124 LEU A O 1
ATOM 1014 N N . VAL A 1 125 ? 16.479 -0.386 -1.571 1.00 82.69 125 VAL A N 1
ATOM 1015 C CA . VAL A 1 125 ? 15.120 -0.435 -1.002 1.00 82.69 125 VAL A CA 1
ATOM 1016 C C . VAL A 1 125 ? 15.088 0.341 0.313 1.00 82.69 125 VAL A C 1
ATOM 1018 O O . VAL A 1 125 ? 14.224 1.203 0.501 1.00 82.69 125 VAL A O 1
ATOM 1021 N N . LYS A 1 126 ? 16.074 0.100 1.187 1.00 84.75 126 LYS A N 1
ATOM 1022 C CA . LYS A 1 126 ? 16.209 0.803 2.466 1.00 84.75 126 LYS A CA 1
ATOM 1023 C C . LYS A 1 126 ? 16.376 2.308 2.273 1.00 84.75 126 LYS A C 1
ATOM 1025 O O . LYS A 1 126 ? 15.626 3.086 2.858 1.00 84.75 126 LYS A O 1
ATOM 1030 N N . LEU A 1 127 ? 17.281 2.728 1.391 1.00 88.19 127 LEU A N 1
ATOM 1031 C CA . LEU A 1 127 ? 17.501 4.134 1.057 1.00 88.19 127 LEU A CA 1
ATOM 1032 C C . LEU A 1 127 ? 16.225 4.791 0.518 1.00 88.19 127 LEU A C 1
ATOM 1034 O O . LEU A 1 127 ? 15.911 5.927 0.869 1.00 88.19 127 LEU A O 1
ATOM 1038 N N . THR A 1 128 ? 15.475 4.090 -0.331 1.00 89.19 128 THR A N 1
ATOM 1039 C CA . THR A 1 128 ? 14.216 4.600 -0.888 1.00 89.19 128 THR A CA 1
ATOM 1040 C C . THR A 1 128 ? 13.182 4.815 0.210 1.00 89.19 128 THR A C 1
ATOM 1042 O O . THR A 1 128 ? 12.580 5.886 0.275 1.00 89.19 128 THR A O 1
ATOM 1045 N N . GLN A 1 129 ? 13.027 3.851 1.116 1.00 89.94 129 GLN A N 1
ATOM 1046 C CA . GLN A 1 129 ? 12.148 3.958 2.282 1.00 89.94 129 GLN A CA 1
ATOM 1047 C C . GLN A 1 129 ? 12.548 5.113 3.207 1.00 89.94 129 GLN A C 1
ATOM 1049 O O . GLN A 1 129 ? 11.704 5.934 3.564 1.00 89.94 129 GLN A O 1
ATOM 1054 N N . GLU A 1 130 ? 13.834 5.223 3.550 1.00 91.69 130 GLU A N 1
ATOM 1055 C CA . GLU A 1 130 ? 14.377 6.312 4.369 1.00 91.69 130 GLU A CA 1
ATOM 1056 C C . GLU A 1 130 ? 14.097 7.679 3.734 1.00 91.69 130 GLU A C 1
ATOM 1058 O O . GLU A 1 130 ? 13.635 8.617 4.394 1.00 91.69 130 GLU A O 1
ATOM 1063 N N . LYS A 1 131 ? 14.334 7.802 2.423 1.00 93.19 131 LYS A N 1
ATOM 1064 C CA . LYS A 1 131 ? 14.098 9.048 1.692 1.00 93.19 131 LYS A CA 1
ATOM 1065 C C . LYS A 1 131 ? 12.609 9.377 1.619 1.00 93.19 131 LYS A C 1
ATOM 1067 O O . LYS A 1 131 ? 12.255 10.526 1.897 1.00 93.19 131 LYS A O 1
ATOM 1072 N N . ALA A 1 132 ? 11.746 8.398 1.348 1.00 92.69 132 ALA A N 1
ATOM 1073 C CA . ALA A 1 132 ? 10.295 8.570 1.368 1.00 92.69 132 ALA A CA 1
ATOM 1074 C C . ALA A 1 132 ? 9.811 9.038 2.750 1.00 92.69 132 ALA A C 1
ATOM 1076 O O . ALA A 1 132 ? 9.082 10.025 2.854 1.00 92.69 132 ALA A O 1
ATOM 1077 N N . ALA A 1 133 ? 10.282 8.401 3.825 1.00 92.75 133 ALA A N 1
ATOM 1078 C CA . ALA A 1 133 ? 9.939 8.756 5.200 1.00 92.75 133 ALA A CA 1
ATOM 1079 C C . ALA A 1 133 ? 10.420 10.167 5.581 1.00 92.75 133 ALA A C 1
ATOM 1081 O O . ALA A 1 133 ? 9.683 10.932 6.215 1.00 92.75 133 ALA A O 1
ATOM 1082 N N . SER A 1 134 ? 11.622 10.557 5.140 1.00 92.69 134 SER A N 1
ATOM 1083 C CA . SER A 1 134 ? 12.157 11.907 5.367 1.00 92.69 134 SER A CA 1
ATOM 1084 C C . SER A 1 134 ? 11.356 12.994 4.640 1.00 92.69 134 SER A C 1
ATOM 1086 O O . SER A 1 134 ? 11.196 14.095 5.166 1.00 92.69 134 SER A O 1
ATOM 1088 N N . ARG A 1 135 ? 10.789 12.671 3.470 1.00 92.38 135 ARG A N 1
ATOM 1089 C CA . ARG A 1 135 ? 9.992 13.588 2.639 1.00 92.38 135 ARG A CA 1
ATOM 1090 C C . ARG A 1 135 ? 8.484 13.395 2.781 1.00 92.38 135 ARG A C 1
ATOM 1092 O O . ARG A 1 135 ? 7.722 14.057 2.080 1.00 92.38 135 ARG A O 1
ATOM 1099 N N . ARG A 1 136 ? 8.026 12.557 3.718 1.00 93.31 136 ARG A N 1
ATOM 1100 C CA . ARG A 1 136 ? 6.611 12.171 3.882 1.00 93.31 136 ARG A CA 1
ATOM 1101 C C . ARG A 1 136 ? 5.649 13.358 3.881 1.00 93.31 136 ARG A C 1
ATOM 1103 O O . ARG A 1 136 ? 4.601 13.290 3.255 1.00 93.31 136 ARG A O 1
ATOM 1110 N N . ARG A 1 137 ? 6.004 14.466 4.543 1.00 91.62 137 ARG A N 1
ATOM 1111 C CA . ARG A 1 137 ? 5.149 15.662 4.619 1.00 91.62 137 ARG A CA 1
ATOM 1112 C C . ARG A 1 137 ? 5.048 16.383 3.282 1.00 91.62 137 ARG A C 1
ATOM 1114 O O . ARG A 1 137 ? 3.972 16.853 2.945 1.00 91.62 137 ARG A O 1
ATOM 1121 N N . GLU A 1 138 ? 6.134 16.450 2.515 1.00 91.44 138 GLU A N 1
ATOM 1122 C CA . GLU A 1 138 ? 6.118 17.034 1.166 1.00 91.44 138 GLU A CA 1
ATOM 1123 C C . GLU A 1 138 ? 5.204 16.234 0.237 1.00 91.44 138 GLU A C 1
ATOM 1125 O O . GLU A 1 138 ? 4.419 16.826 -0.503 1.00 91.44 138 GLU A O 1
ATOM 1130 N N . ILE A 1 139 ? 5.289 14.902 0.330 1.00 89.25 139 ILE A N 1
ATOM 1131 C CA . ILE A 1 139 ? 4.489 13.963 -0.460 1.00 89.25 139 ILE A CA 1
ATOM 1132 C C . ILE A 1 139 ? 3.010 14.072 -0.065 1.00 89.25 139 ILE A C 1
ATOM 1134 O O . ILE A 1 139 ? 2.156 14.330 -0.910 1.00 89.25 139 ILE A O 1
ATOM 1138 N N . MET A 1 140 ? 2.703 13.967 1.234 1.00 89.19 140 MET A N 1
ATOM 1139 C CA . MET A 1 140 ? 1.330 14.043 1.753 1.00 89.19 140 MET A CA 1
ATOM 1140 C C . MET A 1 140 ? 0.639 15.382 1.448 1.00 89.19 140 MET A C 1
ATOM 1142 O O . MET A 1 140 ? -0.585 15.428 1.339 1.00 89.19 140 MET A O 1
ATOM 1146 N N . CYS A 1 141 ? 1.398 16.468 1.276 1.00 86.31 141 CYS A N 1
ATOM 1147 C CA . CYS A 1 141 ? 0.865 17.788 0.935 1.00 86.31 141 CYS A CA 1
ATOM 1148 C C . CYS A 1 141 ? 0.478 17.964 -0.544 1.00 86.31 141 CYS A C 1
ATOM 1150 O O . CYS A 1 141 ? -0.183 18.955 -0.854 1.00 86.31 141 CYS A O 1
ATOM 1152 N N . GLN A 1 142 ? 0.848 17.058 -1.458 1.00 80.81 142 GLN A N 1
ATOM 1153 C CA . GLN A 1 142 ? 0.520 17.216 -2.887 1.00 80.81 142 GLN A CA 1
ATOM 1154 C C . GLN A 1 142 ? -0.975 17.059 -3.203 1.00 80.81 142 GLN A C 1
ATOM 1156 O O . GLN A 1 142 ? -1.416 17.412 -4.297 1.00 80.81 142 GLN A O 1
ATOM 1161 N N . GLY A 1 143 ? -1.771 16.564 -2.250 1.00 71.00 143 GLY A N 1
ATOM 1162 C CA . GLY A 1 143 ? -3.150 16.159 -2.502 1.00 71.00 143 GLY A CA 1
ATOM 1163 C C . GLY A 1 143 ? -3.217 14.920 -3.399 1.00 71.00 143 GLY A C 1
ATOM 1164 O O . GLY A 1 143 ? -2.250 14.543 -4.058 1.00 71.00 143 GLY A O 1
ATOM 1165 N N . ASN A 1 144 ? -4.371 14.258 -3.413 1.00 67.00 144 ASN A N 1
ATOM 1166 C CA . ASN A 1 144 ? -4.571 13.063 -4.230 1.00 67.00 144 ASN A CA 1
ATOM 1167 C C . ASN A 1 144 ? -5.600 13.382 -5.299 1.00 67.00 144 ASN A C 1
ATOM 1169 O O . ASN A 1 144 ? -6.720 13.798 -4.985 1.00 67.00 144 ASN A O 1
ATOM 1173 N N . SER A 1 145 ? -5.237 13.179 -6.564 1.00 63.59 145 SER A N 1
ATOM 1174 C CA . SER A 1 145 ? -6.237 13.201 -7.621 1.00 63.59 145 SER A CA 1
ATOM 1175 C C . SER A 1 145 ? -7.068 11.912 -7.568 1.00 63.59 145 SER A C 1
ATOM 1177 O O . SER A 1 145 ? -6.609 10.848 -7.141 1.00 63.59 145 SER A O 1
ATOM 1179 N N . LYS A 1 146 ? -8.341 12.019 -7.953 1.00 58.84 146 LYS A N 1
ATOM 1180 C CA . LYS A 1 146 ? -9.287 10.901 -7.926 1.00 58.84 146 LYS A CA 1
ATOM 1181 C C . LYS A 1 146 ? -8.770 9.764 -8.818 1.00 58.84 146 LYS A C 1
ATOM 1183 O O . LYS A 1 146 ? -8.563 9.985 -10.007 1.00 58.84 146 LYS A O 1
ATOM 1188 N N . GLY A 1 147 ? -8.603 8.565 -8.257 1.00 60.66 147 GLY A N 1
ATOM 1189 C CA . GLY A 1 147 ? -8.072 7.392 -8.971 1.00 60.66 147 GLY A CA 1
ATOM 1190 C C . GLY A 1 147 ? -6.612 7.045 -8.661 1.00 60.66 147 GLY A C 1
ATOM 1191 O O . GLY A 1 147 ? -6.136 6.014 -9.117 1.00 60.66 147 GLY A O 1
ATOM 1192 N N . GLN A 1 148 ? -5.918 7.834 -7.834 1.00 73.88 148 GLN A N 1
ATOM 1193 C CA . GLN A 1 148 ? -4.528 7.568 -7.425 1.00 73.88 148 GLN A CA 1
ATOM 1194 C C . GLN A 1 148 ? -4.399 6.896 -6.053 1.00 73.88 148 GLN A C 1
ATOM 1196 O O . GLN A 1 148 ? -3.336 6.941 -5.432 1.00 73.88 148 GLN A O 1
ATOM 1201 N N . TRP A 1 149 ? -5.476 6.252 -5.587 1.00 87.50 149 TRP A N 1
ATOM 1202 C CA . TRP A 1 149 ? -5.484 5.468 -4.350 1.00 87.50 149 TRP A CA 1
ATOM 1203 C C . TRP A 1 149 ? -4.299 4.503 -4.293 1.00 87.50 149 TRP A C 1
ATOM 1205 O O . TRP A 1 149 ? -3.560 4.525 -3.318 1.00 87.50 149 TRP A O 1
ATOM 1215 N N . ASN A 1 150 ? -4.074 3.726 -5.356 1.00 90.75 150 ASN A N 1
ATOM 1216 C CA . ASN A 1 150 ? -3.036 2.694 -5.383 1.00 90.75 150 ASN A CA 1
ATOM 1217 C C . ASN A 1 150 ? -1.630 3.268 -5.168 1.00 90.75 150 ASN A C 1
ATOM 1219 O O . ASN A 1 150 ? -0.864 2.718 -4.383 1.00 90.75 150 ASN A O 1
ATOM 1223 N N . ASN A 1 151 ? -1.310 4.401 -5.800 1.00 92.56 151 ASN A N 1
ATOM 1224 C CA . ASN A 1 151 ? -0.001 5.038 -5.648 1.00 92.56 151 ASN A CA 1
ATOM 1225 C C . ASN A 1 151 ? 0.192 5.567 -4.232 1.00 92.56 151 ASN A C 1
ATOM 1227 O O . ASN A 1 151 ? 1.197 5.279 -3.587 1.00 92.56 151 ASN A O 1
ATOM 1231 N N . ALA A 1 152 ? -0.785 6.321 -3.732 1.00 92.94 152 ALA A N 1
ATOM 1232 C CA . ALA A 1 152 ? -0.688 6.885 -2.397 1.00 92.94 152 ALA A CA 1
ATOM 1233 C C . ALA A 1 152 ? -0.678 5.800 -1.316 1.00 92.94 152 ALA A C 1
ATOM 1235 O O . ALA A 1 152 ? 0.102 5.885 -0.372 1.00 92.94 152 ALA A O 1
ATOM 1236 N N . TYR A 1 153 ? -1.486 4.753 -1.483 1.00 93.12 153 TYR A N 1
ATOM 1237 C CA . TYR A 1 153 ? -1.494 3.595 -0.601 1.00 93.12 153 TYR A CA 1
ATOM 1238 C C . TYR A 1 153 ? -0.149 2.864 -0.612 1.00 93.12 153 TYR A C 1
ATOM 1240 O O . TYR A 1 153 ? 0.394 2.606 0.458 1.00 93.12 153 TYR A O 1
ATOM 1248 N N . CYS A 1 154 ? 0.424 2.602 -1.793 1.00 94.06 154 CYS A N 1
ATOM 1249 C CA . CYS A 1 154 ? 1.751 1.998 -1.940 1.00 94.06 154 CYS A CA 1
ATOM 1250 C C . CYS A 1 154 ? 2.810 2.783 -1.153 1.00 94.06 154 CYS A C 1
ATOM 1252 O O . CYS A 1 154 ? 3.482 2.222 -0.289 1.00 94.06 154 CYS A O 1
ATOM 1254 N N . VAL A 1 155 ? 2.894 4.098 -1.375 1.00 94.94 155 VAL A N 1
ATOM 1255 C CA . VAL A 1 155 ? 3.882 4.958 -0.710 1.00 94.94 155 VAL A CA 1
ATOM 1256 C C . VAL A 1 155 ? 3.659 5.014 0.800 1.00 94.94 155 VAL A C 1
ATOM 1258 O O . VAL A 1 155 ? 4.606 4.867 1.571 1.00 94.94 155 VAL A O 1
ATOM 1261 N N . LEU A 1 156 ? 2.417 5.216 1.247 1.00 94.88 156 LEU A N 1
ATOM 1262 C CA . LEU A 1 156 ? 2.103 5.305 2.671 1.00 94.88 156 LEU A CA 1
ATOM 1263 C C . LEU A 1 156 ? 2.389 3.991 3.396 1.00 94.88 156 LEU A C 1
ATOM 1265 O O . LEU A 1 156 ? 3.008 4.015 4.457 1.00 94.88 156 LEU A O 1
ATOM 1269 N N . ASN A 1 157 ? 1.989 2.856 2.823 1.00 94.06 157 ASN A N 1
ATOM 1270 C CA . ASN A 1 157 ? 2.247 1.538 3.394 1.00 94.06 157 ASN A CA 1
ATOM 1271 C C . ASN A 1 157 ? 3.754 1.281 3.542 1.00 94.06 157 ASN A C 1
ATOM 1273 O O . ASN A 1 157 ? 4.206 0.768 4.567 1.00 94.06 157 ASN A O 1
ATOM 1277 N N . GLU A 1 158 ? 4.549 1.715 2.567 1.00 93.44 158 GLU A N 1
ATOM 1278 C CA . GLU A 1 158 ? 5.996 1.538 2.604 1.00 93.44 158 GLU A CA 1
ATOM 1279 C C . GLU A 1 158 ? 6.675 2.429 3.655 1.00 93.44 158 GLU A C 1
ATOM 1281 O O . GLU A 1 158 ? 7.540 1.977 4.411 1.00 93.44 158 GLU A O 1
ATOM 1286 N N . ILE A 1 159 ? 6.205 3.670 3.810 1.00 94.94 159 ILE A N 1
ATOM 1287 C CA . ILE A 1 159 ? 6.640 4.554 4.900 1.00 94.94 159 ILE A CA 1
ATOM 1288 C C . ILE A 1 159 ? 6.231 3.977 6.270 1.00 94.94 159 ILE A C 1
ATOM 1290 O O . ILE A 1 159 ? 7.013 4.032 7.221 1.00 94.94 159 ILE A O 1
ATOM 1294 N N . GLN A 1 160 ? 5.039 3.383 6.402 1.00 94.69 160 GLN A N 1
ATOM 1295 C CA . GLN A 1 160 ? 4.639 2.714 7.646 1.00 94.69 160 GLN A CA 1
ATOM 1296 C C . GLN A 1 160 ? 5.558 1.533 7.980 1.00 94.69 160 GLN A C 1
ATOM 1298 O O . GLN A 1 160 ? 5.989 1.397 9.126 1.00 94.69 160 GLN A O 1
ATOM 1303 N N . ARG A 1 161 ? 5.880 0.683 6.995 1.00 91.62 161 ARG A N 1
ATOM 1304 C CA . ARG A 1 161 ? 6.807 -0.451 7.163 1.00 91.62 161 ARG A CA 1
ATOM 1305 C C . ARG A 1 161 ? 8.187 0.004 7.615 1.00 91.62 161 ARG A C 1
ATOM 1307 O O . ARG A 1 161 ? 8.783 -0.637 8.483 1.00 91.62 161 ARG A O 1
ATOM 1314 N N . TYR A 1 162 ? 8.682 1.108 7.058 1.00 93.56 162 TYR A N 1
ATOM 1315 C CA . TYR A 1 162 ? 9.918 1.739 7.507 1.00 93.56 162 TYR A CA 1
ATOM 1316 C C . TYR A 1 162 ? 9.854 2.087 8.997 1.00 93.56 162 TYR A C 1
ATOM 1318 O O . TYR A 1 162 ? 10.634 1.553 9.781 1.00 93.56 162 TYR A O 1
ATOM 1326 N N . TYR A 1 163 ? 8.863 2.876 9.417 1.00 93.19 163 TYR A N 1
ATOM 1327 C CA . TYR A 1 163 ? 8.751 3.293 10.815 1.00 93.19 163 TYR A CA 1
ATOM 1328 C C . TYR A 1 163 ? 8.552 2.138 11.795 1.00 93.19 163 TYR A C 1
ATOM 1330 O O . TYR A 1 163 ? 9.110 2.165 12.889 1.00 93.19 163 TYR A O 1
ATOM 1338 N N . LYS A 1 164 ? 7.805 1.101 11.406 1.00 90.50 164 LYS A N 1
ATOM 1339 C CA . LYS A 1 164 ? 7.651 -0.117 12.213 1.00 90.50 164 LYS A CA 1
ATOM 1340 C C . LYS A 1 164 ? 8.981 -0.846 12.412 1.00 90.50 164 LYS A C 1
ATOM 1342 O O . LYS A 1 164 ? 9.233 -1.351 13.502 1.00 90.50 164 LYS A O 1
ATOM 1347 N N . ARG A 1 165 ? 9.837 -0.917 11.387 1.00 90.56 165 ARG A N 1
ATOM 1348 C CA . ARG A 1 165 ? 11.174 -1.523 11.510 1.00 90.56 165 ARG A CA 1
ATOM 1349 C C . ARG A 1 165 ? 12.106 -0.670 12.358 1.00 90.56 165 ARG A C 1
ATOM 1351 O O . ARG A 1 165 ? 12.700 -1.206 13.284 1.00 90.56 165 ARG A O 1
ATOM 1358 N N . GLU A 1 166 ? 12.164 0.635 12.112 1.00 90.19 166 GLU A N 1
ATOM 1359 C CA . GLU A 1 166 ? 13.002 1.546 12.902 1.00 90.19 166 GLU A CA 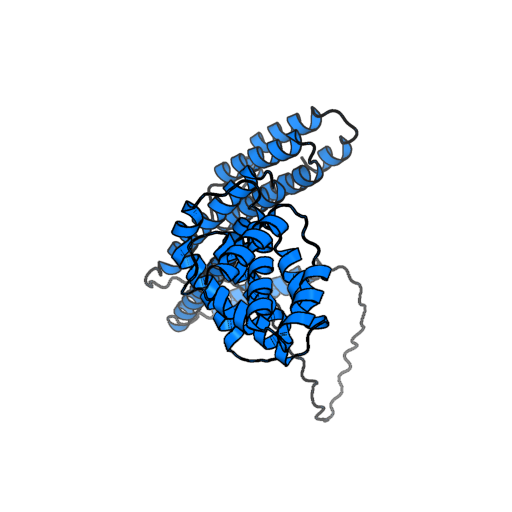1
ATOM 1360 C C . GLU A 1 166 ? 12.601 1.559 14.379 1.00 90.19 166 GLU A C 1
ATOM 1362 O O . GLU A 1 166 ? 13.460 1.545 15.256 1.00 90.19 166 GLU A O 1
ATOM 1367 N N . LYS A 1 167 ? 11.295 1.517 14.672 1.00 87.12 167 LYS A N 1
ATOM 1368 C CA . LYS A 1 167 ? 10.795 1.410 16.046 1.00 87.12 167 LYS A CA 1
ATOM 1369 C C . LYS A 1 167 ? 11.280 0.119 16.713 1.00 87.12 167 LYS A C 1
ATOM 1371 O O . LYS A 1 167 ? 11.847 0.197 17.797 1.00 87.12 167 LYS A O 1
ATOM 1376 N N . ARG A 1 168 ? 11.135 -1.034 16.043 1.00 87.19 168 ARG A N 1
ATOM 1377 C CA . ARG A 1 168 ? 11.631 -2.328 16.550 1.00 87.19 168 ARG A CA 1
ATOM 1378 C C . ARG A 1 168 ? 13.143 -2.313 16.791 1.00 87.19 168 ARG A C 1
ATOM 1380 O O . ARG A 1 168 ? 13.599 -2.818 17.811 1.00 87.19 168 ARG A O 1
ATOM 1387 N N . HIS A 1 169 ? 13.917 -1.717 15.882 1.00 86.00 169 HIS A N 1
ATOM 1388 C CA . HIS A 1 169 ? 15.364 -1.563 16.057 1.00 86.00 169 HIS A CA 1
ATOM 1389 C C . HIS A 1 169 ? 15.707 -0.693 17.270 1.00 86.00 169 HIS A C 1
ATOM 1391 O O . HIS A 1 169 ? 16.520 -1.105 18.092 1.00 86.00 169 HIS A O 1
ATOM 1397 N N . ALA A 1 170 ? 15.055 0.460 17.428 1.00 85.38 170 ALA A N 1
ATOM 1398 C CA . ALA A 1 170 ? 15.289 1.351 18.563 1.00 85.38 170 ALA A CA 1
ATOM 1399 C C . ALA A 1 170 ? 14.897 0.710 19.908 1.00 85.38 170 ALA A C 1
ATOM 1401 O O . ALA A 1 170 ? 15.604 0.866 20.901 1.00 85.38 170 ALA A O 1
ATOM 1402 N N . GLU A 1 171 ? 13.790 -0.035 19.950 1.00 82.50 171 GLU A N 1
ATOM 1403 C CA . GLU A 1 171 ? 13.360 -0.775 21.143 1.00 82.50 171 GLU A CA 1
ATOM 1404 C C . GLU A 1 171 ? 14.354 -1.882 21.508 1.00 82.50 171 GLU A C 1
ATOM 1406 O O . GLU A 1 171 ? 14.712 -2.021 22.678 1.00 82.50 171 GLU A O 1
ATOM 1411 N N . LYS A 1 172 ? 14.857 -2.616 20.509 1.00 84.75 172 LYS A N 1
ATOM 1412 C CA . LYS A 1 172 ? 15.896 -3.630 20.701 1.00 84.75 172 LYS A CA 1
ATOM 1413 C C . LYS A 1 172 ? 17.192 -3.023 21.249 1.00 84.75 172 LYS A C 1
ATOM 1415 O O . LYS A 1 172 ? 17.688 -3.510 22.261 1.00 84.75 172 LYS A O 1
ATOM 1420 N N . GLU A 1 173 ? 17.700 -1.947 20.643 1.00 82.12 173 GLU A N 1
ATOM 1421 C CA . GLU A 1 173 ? 18.905 -1.244 21.121 1.00 82.12 173 GLU A CA 1
ATOM 1422 C C . GLU A 1 173 ? 18.753 -0.778 22.577 1.00 82.12 173 GLU A C 1
ATOM 1424 O O . GLU A 1 173 ? 19.676 -0.898 23.382 1.00 82.12 173 GLU A O 1
ATOM 1429 N N . HIS A 1 174 ? 17.575 -0.259 22.935 1.00 77.94 174 HIS A N 1
ATOM 1430 C CA . HIS A 1 174 ? 17.290 0.191 24.298 1.00 77.94 174 HIS A CA 1
ATOM 1431 C C . HIS A 1 174 ? 17.283 -0.960 25.309 1.00 77.94 174 HIS A C 1
ATOM 1433 O O . HIS A 1 174 ? 17.764 -0.805 26.433 1.00 77.94 174 HIS A O 1
ATOM 1439 N N . LEU A 1 175 ? 16.743 -2.120 24.928 1.00 79.06 175 LEU A N 1
ATOM 1440 C CA . LEU A 1 175 ? 16.766 -3.323 25.762 1.00 79.06 175 LEU A CA 1
ATOM 1441 C C . LEU A 1 175 ? 18.193 -3.858 25.936 1.00 79.06 175 LEU A C 1
ATOM 1443 O O . LEU A 1 175 ? 18.587 -4.149 27.063 1.00 79.06 175 LEU A O 1
ATOM 1447 N N . GLU A 1 176 ? 18.983 -3.919 24.863 1.00 78.06 176 GLU A N 1
ATOM 1448 C CA . GLU A 1 176 ? 20.392 -4.334 24.912 1.00 78.06 176 GLU A CA 1
ATOM 1449 C C . GLU A 1 176 ? 21.213 -3.411 25.827 1.00 78.06 176 GLU A C 1
ATOM 1451 O O . GLU A 1 176 ? 21.885 -3.882 26.744 1.00 78.06 176 GLU A O 1
ATOM 1456 N N . ALA A 1 177 ? 21.059 -2.089 25.693 1.00 77.19 177 ALA A N 1
ATOM 1457 C CA . ALA A 1 177 ? 21.738 -1.119 26.555 1.00 77.19 177 ALA A CA 1
ATOM 1458 C C . ALA A 1 177 ? 21.362 -1.255 28.044 1.00 77.19 177 ALA A C 1
ATOM 1460 O O . ALA A 1 177 ? 22.195 -1.029 28.926 1.00 77.19 177 ALA A O 1
ATOM 1461 N N . LYS A 1 178 ? 20.113 -1.632 28.351 1.00 74.50 178 LYS A N 1
ATOM 1462 C CA . LYS A 1 178 ? 19.672 -1.908 29.729 1.00 74.50 178 LYS A CA 1
ATOM 1463 C C . LYS A 1 178 ? 20.290 -3.184 30.299 1.00 74.50 178 LYS A C 1
ATOM 1465 O O . LYS A 1 178 ? 20.560 -3.220 31.499 1.00 74.50 178 LYS A O 1
ATOM 1470 N N . LEU A 1 179 ? 20.493 -4.205 29.468 1.00 71.75 179 LEU A N 1
ATOM 1471 C CA . LEU A 1 179 ? 21.091 -5.480 29.869 1.00 71.75 179 LEU A CA 1
ATOM 1472 C C . LEU A 1 179 ? 22.607 -5.362 30.075 1.00 71.75 179 LEU A C 1
ATOM 1474 O O . LEU A 1 179 ? 23.126 -5.910 31.042 1.00 71.75 179 LEU A O 1
ATOM 1478 N N . ASP A 1 180 ? 23.301 -4.578 29.247 1.00 66.06 180 ASP A N 1
ATOM 1479 C CA . ASP A 1 180 ? 24.745 -4.334 29.392 1.00 66.06 180 ASP A CA 1
ATOM 1480 C C . ASP A 1 180 ? 25.083 -3.413 30.585 1.00 66.06 180 ASP A C 1
ATOM 1482 O O . ASP A 1 180 ? 26.198 -3.436 31.112 1.00 66.06 180 ASP A O 1
ATOM 1486 N N . GLY A 1 181 ? 24.122 -2.593 31.029 1.00 57.72 181 GLY A N 1
ATOM 1487 C CA . GLY A 1 181 ? 24.292 -1.603 32.099 1.00 57.72 181 GLY A CA 1
ATOM 1488 C C . GLY A 1 181 ? 23.933 -2.067 33.517 1.00 57.72 181 GLY A C 1
ATOM 1489 O O . GLY A 1 181 ? 24.168 -1.319 34.470 1.00 57.72 181 GLY A O 1
ATOM 1490 N N . GLY A 1 182 ? 23.365 -3.264 33.694 1.00 51.06 182 GLY A N 1
ATOM 1491 C CA . GLY A 1 182 ? 22.907 -3.767 34.990 1.00 51.06 182 GLY A CA 1
ATOM 1492 C C . GLY A 1 182 ? 23.242 -5.240 35.183 1.00 51.06 182 GLY A C 1
ATOM 1493 O O . GLY A 1 182 ? 23.061 -6.044 34.277 1.00 51.06 182 GLY A O 1
ATOM 1494 N N . ALA A 1 183 ? 23.706 -5.612 36.380 1.00 46.28 183 ALA A N 1
ATOM 1495 C CA . ALA A 1 183 ? 23.753 -7.014 36.778 1.00 46.28 183 ALA A CA 1
ATOM 1496 C C . ALA A 1 183 ? 22.345 -7.596 36.602 1.00 46.28 183 ALA A C 1
ATOM 1498 O O . ALA A 1 183 ? 21.425 -7.189 37.313 1.00 46.28 183 ALA A O 1
ATOM 1499 N N . VAL A 1 184 ? 22.171 -8.483 35.620 1.00 48.50 184 VAL A N 1
ATOM 1500 C CA . VAL A 1 184 ? 20.920 -9.211 35.419 1.00 48.50 184 VAL A CA 1
ATOM 1501 C C . VAL A 1 184 ? 20.688 -10.004 36.699 1.00 48.50 184 VAL A C 1
ATOM 1503 O O . VAL A 1 184 ? 21.388 -10.978 36.972 1.00 48.50 184 VAL A O 1
ATOM 1506 N N . ASP A 1 185 ? 19.777 -9.518 37.540 1.00 48.09 185 ASP A N 1
ATOM 1507 C CA . ASP A 1 185 ? 19.425 -10.188 38.783 1.00 48.09 185 ASP A CA 1
ATOM 1508 C C . ASP A 1 185 ? 18.905 -11.580 38.410 1.00 48.09 185 ASP A C 1
ATOM 1510 O O . ASP A 1 185 ? 18.061 -11.703 37.518 1.00 48.09 185 ASP A O 1
ATOM 1514 N N . ALA A 1 186 ? 19.426 -12.636 39.038 1.00 46.12 186 ALA A N 1
ATOM 1515 C CA . ALA A 1 186 ? 19.101 -14.023 38.684 1.00 46.12 186 ALA A CA 1
ATOM 1516 C C . ALA A 1 186 ? 17.579 -14.291 38.723 1.00 46.12 186 ALA A C 1
ATOM 1518 O O . ALA A 1 186 ? 17.065 -15.119 37.975 1.00 46.12 186 ALA A O 1
ATOM 1519 N N . VAL A 1 187 ? 16.855 -13.495 39.517 1.00 43.66 187 VAL A N 1
ATOM 1520 C CA . VAL A 1 187 ? 15.390 -13.463 39.622 1.00 43.66 187 VAL A CA 1
ATOM 1521 C C . VAL A 1 187 ? 14.699 -13.102 38.294 1.00 43.66 187 VAL A C 1
ATOM 1523 O O . VAL A 1 187 ? 13.621 -13.614 38.003 1.00 43.66 187 VAL A O 1
ATOM 1526 N N . CYS A 1 188 ? 15.305 -12.256 37.452 1.00 49.22 188 CYS A N 1
ATOM 1527 C CA . CYS A 1 188 ? 14.749 -11.907 36.138 1.00 49.22 188 CYS A CA 1
ATOM 1528 C C . CYS A 1 188 ? 14.877 -13.056 35.131 1.00 49.22 188 CYS A C 1
ATOM 1530 O O . CYS A 1 188 ? 14.037 -13.172 34.246 1.00 49.22 188 CYS A O 1
ATOM 1532 N N . VAL A 1 189 ? 15.895 -13.912 35.275 1.00 49.50 189 VAL A N 1
ATOM 1533 C CA . VAL A 1 189 ? 16.113 -15.071 34.396 1.00 49.50 189 VAL A CA 1
ATOM 1534 C C . VAL A 1 189 ? 15.153 -16.210 34.750 1.00 49.50 189 VAL A C 1
ATOM 1536 O O . VAL A 1 189 ? 14.601 -16.823 33.842 1.00 49.50 189 VAL A O 1
ATOM 1539 N N . GLU A 1 190 ? 14.875 -16.445 36.038 1.00 42.28 190 GLU A N 1
ATOM 1540 C CA . GLU A 1 190 ? 13.837 -17.400 36.474 1.00 42.28 190 GLU A CA 1
ATOM 1541 C C . GLU A 1 190 ? 12.431 -16.958 36.042 1.00 42.28 190 GLU A C 1
ATOM 1543 O O . GLU A 1 190 ? 11.687 -17.759 35.486 1.00 42.28 190 GLU A O 1
ATOM 1548 N N . ALA A 1 191 ? 12.089 -15.671 36.182 1.00 49.09 191 ALA A N 1
ATOM 1549 C CA . ALA A 1 191 ? 10.806 -15.150 35.702 1.00 49.09 191 ALA A CA 1
ATOM 1550 C C . ALA A 1 191 ? 10.660 -15.231 34.169 1.00 49.09 191 ALA A C 1
ATOM 1552 O O . ALA A 1 191 ? 9.549 -15.396 33.661 1.00 49.09 191 ALA A O 1
ATOM 1553 N N . LEU A 1 192 ? 11.774 -15.127 33.430 1.00 48.00 192 LEU A N 1
ATOM 1554 C CA . LEU A 1 192 ? 11.806 -15.348 31.984 1.00 48.00 192 LEU A CA 1
ATOM 1555 C C . LEU A 1 192 ? 11.595 -16.827 31.638 1.00 48.00 192 LEU A C 1
ATOM 1557 O O . LEU A 1 192 ? 10.838 -17.139 30.723 1.00 48.00 192 LEU A O 1
ATOM 1561 N N . ALA A 1 193 ? 12.250 -17.727 32.376 1.00 50.41 193 ALA A N 1
ATOM 1562 C CA . ALA A 1 193 ? 12.169 -19.170 32.177 1.00 50.41 193 ALA A CA 1
ATOM 1563 C C . ALA A 1 193 ? 10.773 -19.726 32.498 1.00 50.41 193 ALA A C 1
ATOM 1565 O O . ALA A 1 193 ? 10.261 -20.528 31.721 1.00 50.41 193 ALA A O 1
ATOM 1566 N N . ASP A 1 194 ? 10.121 -19.249 33.563 1.00 46.88 194 ASP A N 1
ATOM 1567 C CA . ASP A 1 194 ? 8.748 -19.641 33.911 1.00 46.88 194 ASP A CA 1
ATOM 1568 C C . ASP A 1 194 ? 7.736 -19.167 32.848 1.00 46.88 194 ASP A C 1
ATOM 1570 O O . ASP A 1 194 ? 6.877 -19.937 32.419 1.00 46.88 194 ASP A O 1
ATOM 1574 N N . ARG A 1 195 ? 7.875 -17.933 32.332 1.00 46.34 195 ARG A N 1
ATOM 1575 C CA . ARG A 1 195 ? 7.005 -17.407 31.255 1.00 46.34 195 ARG A CA 1
ATOM 1576 C C . ARG A 1 195 ? 7.250 -18.074 29.896 1.00 46.34 195 ARG A C 1
ATOM 1578 O O . ARG A 1 195 ? 6.305 -18.254 29.131 1.00 46.34 195 ARG A O 1
ATOM 1585 N N . LEU A 1 196 ? 8.494 -18.442 29.583 1.00 46.12 196 LEU A N 1
ATOM 1586 C CA . LEU A 1 196 ? 8.828 -19.193 28.365 1.00 46.12 196 LEU A CA 1
ATOM 1587 C C . LEU A 1 196 ? 8.398 -20.667 28.464 1.00 46.12 196 LEU A C 1
ATOM 1589 O O . LEU A 1 196 ? 7.991 -21.250 27.458 1.00 46.12 196 LEU A O 1
ATOM 1593 N N . GLY A 1 197 ? 8.412 -21.249 29.669 1.00 44.91 197 GLY A N 1
ATOM 1594 C CA . GLY A 1 197 ? 7.847 -22.571 29.953 1.00 44.91 197 GLY A CA 1
ATOM 1595 C C . GLY A 1 197 ? 6.341 -22.641 29.680 1.00 44.91 197 GLY A C 1
ATOM 1596 O O . GLY A 1 197 ? 5.872 -23.603 29.071 1.00 44.91 197 GLY A O 1
ATOM 1597 N N . ASP A 1 198 ? 5.598 -21.583 30.017 1.00 41.62 198 ASP A N 1
ATOM 1598 C CA . ASP A 1 198 ? 4.170 -21.457 29.693 1.00 41.62 198 ASP A CA 1
ATOM 1599 C C . ASP A 1 198 ? 3.905 -21.261 28.184 1.00 41.62 198 ASP A C 1
ATOM 1601 O O . ASP A 1 198 ? 2.869 -21.691 27.667 1.00 41.62 198 ASP A O 1
ATOM 1605 N N . PHE A 1 199 ? 4.853 -20.687 27.435 1.00 37.84 199 PHE A N 1
ATOM 1606 C CA . PHE A 1 199 ? 4.744 -20.525 25.978 1.00 37.84 199 PHE A CA 1
ATOM 1607 C C . PHE A 1 199 ? 4.800 -21.866 25.225 1.00 37.84 199 PHE A C 1
ATOM 1609 O O . PHE A 1 199 ? 4.081 -22.047 24.239 1.00 37.84 199 PHE A O 1
ATOM 1616 N N . HIS A 1 200 ? 5.575 -22.844 25.715 1.00 32.53 200 HIS A N 1
ATOM 1617 C CA . HIS A 1 200 ? 5.559 -24.211 25.168 1.00 32.53 200 HIS A CA 1
ATOM 1618 C C . HIS A 1 200 ? 4.212 -24.924 25.382 1.00 32.53 200 HIS A C 1
ATOM 1620 O O . HIS A 1 200 ? 3.840 -25.786 24.585 1.00 32.53 200 HIS A O 1
ATOM 1626 N N . VAL A 1 201 ? 3.442 -24.536 26.405 1.00 34.06 201 VAL A N 1
ATOM 1627 C CA . VAL A 1 201 ? 2.109 -25.099 26.673 1.00 34.06 201 VAL A CA 1
ATOM 1628 C C . VAL A 1 201 ? 1.021 -24.387 25.855 1.00 34.06 201 VAL A C 1
ATOM 1630 O O . VAL A 1 201 ? 0.086 -25.037 25.385 1.00 34.06 201 VAL A O 1
ATOM 1633 N N . ALA A 1 202 ? 1.150 -23.079 25.609 1.00 31.83 202 ALA A N 1
ATOM 1634 C CA . ALA A 1 202 ? 0.173 -22.311 24.831 1.00 31.83 202 ALA A CA 1
ATOM 1635 C C . ALA A 1 202 ? 0.272 -22.534 23.305 1.00 31.83 202 ALA A C 1
ATOM 1637 O O . ALA A 1 202 ? -0.749 -22.495 22.615 1.00 31.83 202 ALA A O 1
ATOM 1638 N N . GLY A 1 203 ? 1.465 -22.833 22.773 1.00 29.05 203 GLY A N 1
ATOM 1639 C CA . GLY A 1 203 ? 1.686 -23.057 21.336 1.00 29.05 203 GLY A CA 1
ATOM 1640 C C . GLY A 1 203 ? 1.102 -24.363 20.774 1.00 29.05 203 GLY A C 1
ATOM 1641 O O . GLY A 1 203 ? 0.820 -24.446 19.582 1.00 29.05 203 GLY A O 1
ATOM 1642 N N . SER A 1 204 ? 0.842 -25.369 21.618 1.00 30.27 204 SER A N 1
ATOM 1643 C CA . SER A 1 204 ? 0.278 -26.657 21.169 1.00 30.27 204 SER A CA 1
ATOM 1644 C C . SER A 1 204 ? -1.252 -26.661 21.028 1.00 30.27 204 SER A C 1
ATOM 1646 O O . SER A 1 204 ? -1.813 -27.603 20.477 1.00 30.27 204 SER A O 1
ATOM 1648 N N . ALA A 1 205 ? -1.960 -25.623 21.489 1.00 31.19 205 ALA A N 1
ATOM 1649 C CA . ALA A 1 205 ? -3.428 -25.594 21.462 1.00 31.19 205 ALA A CA 1
ATOM 1650 C C . ALA A 1 205 ? -4.033 -24.958 20.191 1.00 31.19 205 ALA A C 1
ATOM 1652 O O . ALA A 1 205 ? -5.250 -25.010 20.010 1.00 31.19 205 ALA A O 1
ATOM 1653 N N . ALA A 1 206 ? -3.217 -24.365 19.308 1.00 34.75 206 ALA A N 1
ATOM 1654 C CA . ALA A 1 206 ? -3.698 -23.633 18.127 1.00 34.75 206 ALA A CA 1
ATOM 1655 C C . ALA A 1 206 ? -3.475 -24.347 16.779 1.00 34.75 206 ALA A C 1
ATOM 1657 O O . ALA A 1 206 ? -4.049 -23.926 15.776 1.00 34.75 206 ALA A O 1
ATOM 1658 N N . PHE A 1 207 ? -2.736 -25.460 16.744 1.00 29.30 207 PHE A N 1
ATOM 1659 C CA . PHE A 1 207 ? -2.618 -26.316 15.562 1.00 29.30 207 PHE A CA 1
ATOM 1660 C C . PHE A 1 207 ? -3.047 -27.741 15.908 1.00 29.30 207 PHE A C 1
ATOM 1662 O O . PHE A 1 207 ? -2.253 -28.578 16.322 1.00 29.30 207 PHE A O 1
ATOM 1669 N N . GLY A 1 208 ? -4.342 -28.013 15.738 1.00 31.33 208 GLY A N 1
ATOM 1670 C CA . GLY A 1 208 ? -4.868 -29.373 15.711 1.00 31.33 208 GLY A CA 1
ATOM 1671 C C . GLY A 1 208 ? -4.356 -30.099 14.470 1.00 31.33 208 GLY A C 1
ATOM 1672 O O . GLY A 1 208 ? -4.941 -29.985 13.395 1.00 31.33 208 GLY A O 1
ATOM 1673 N N . GLY A 1 209 ? -3.257 -30.825 14.633 1.00 28.55 209 GLY A N 1
ATOM 1674 C CA . GLY A 1 209 ? -2.754 -31.807 13.687 1.00 28.55 209 GLY A CA 1
ATOM 1675 C C . GLY A 1 209 ? -2.215 -32.990 14.472 1.00 28.55 209 GLY A C 1
ATOM 1676 O O . GLY A 1 209 ? -1.110 -32.922 14.999 1.00 28.55 209 GLY A O 1
ATOM 1677 N N . ASP A 1 210 ? -3.019 -34.049 14.570 1.00 36.75 210 ASP A N 1
ATOM 1678 C CA . ASP A 1 210 ? -2.602 -35.342 15.106 1.00 36.75 210 ASP A CA 1
ATOM 1679 C C . ASP A 1 210 ? -1.343 -35.824 14.375 1.00 36.75 210 ASP A C 1
ATOM 1681 O O . ASP A 1 210 ? -1.383 -36.153 13.187 1.00 36.75 210 ASP A O 1
ATOM 1685 N N . VAL A 1 211 ? -0.231 -35.908 15.100 1.00 31.80 211 VAL A N 1
ATOM 1686 C CA . VAL A 1 211 ? 0.892 -36.774 14.748 1.00 31.80 211 VAL A CA 1
ATOM 1687 C C . VAL A 1 211 ? 1.242 -37.563 16.002 1.00 31.80 211 VAL A C 1
ATOM 1689 O O . VAL A 1 211 ? 2.051 -37.146 16.827 1.00 31.80 211 VAL A O 1
ATOM 1692 N N . GLU A 1 212 ? 0.596 -38.719 16.157 1.00 36.53 212 GLU A N 1
ATOM 1693 C CA . GLU A 1 212 ? 1.156 -39.800 16.961 1.00 36.53 212 GLU A CA 1
ATOM 1694 C C . GLU A 1 212 ? 2.515 -40.162 16.353 1.00 36.53 212 GLU A C 1
ATOM 1696 O O . GLU A 1 212 ? 2.629 -40.567 15.194 1.00 36.53 212 GLU A O 1
ATOM 1701 N N . SER A 1 213 ? 3.578 -39.980 17.121 1.00 30.38 213 SER A N 1
ATOM 1702 C CA . SER A 1 213 ? 4.874 -40.583 16.842 1.00 30.38 213 SER A CA 1
ATOM 1703 C C . SER A 1 213 ? 5.444 -41.050 18.166 1.00 30.38 213 SER A C 1
ATOM 1705 O O . SER A 1 213 ? 6.035 -40.286 18.926 1.00 30.38 213 SER A O 1
ATOM 1707 N N . ASP A 1 214 ? 5.200 -42.327 18.440 1.00 33.16 214 ASP A N 1
ATOM 1708 C CA . ASP A 1 214 ? 5.813 -43.097 19.509 1.00 33.16 214 ASP A CA 1
ATOM 1709 C C . ASP A 1 214 ? 7.344 -42.988 19.436 1.00 33.16 214 ASP A C 1
ATOM 1711 O O . ASP A 1 214 ? 7.991 -43.646 18.619 1.00 33.16 214 ASP A O 1
ATOM 1715 N N . LEU A 1 215 ? 7.950 -42.200 20.325 1.00 33.00 215 LEU A N 1
ATOM 1716 C CA . LEU A 1 215 ? 9.375 -42.311 20.629 1.00 33.00 215 LEU A CA 1
ATOM 1717 C C . LEU A 1 215 ? 9.544 -43.033 21.962 1.00 33.00 215 LEU A C 1
ATOM 1719 O O . LEU A 1 215 ? 9.601 -42.455 23.045 1.00 33.00 215 LEU A O 1
ATOM 1723 N N . ASN A 1 216 ? 9.619 -44.353 21.835 1.00 29.70 216 ASN A N 1
ATOM 1724 C CA . ASN A 1 216 ? 10.061 -45.268 22.869 1.00 29.70 216 ASN A CA 1
ATOM 1725 C C . ASN A 1 216 ? 11.561 -45.033 23.132 1.00 29.70 216 ASN A C 1
ATOM 1727 O O . ASN A 1 216 ? 12.408 -45.419 22.327 1.00 29.70 216 ASN A O 1
ATOM 1731 N N . VAL A 1 217 ? 11.897 -44.383 24.247 1.00 33.69 217 VAL A N 1
ATOM 1732 C CA . VAL A 1 217 ? 13.284 -44.215 24.697 1.00 33.69 217 VAL A CA 1
ATOM 1733 C C . VAL A 1 217 ? 13.744 -45.526 25.333 1.00 33.69 217 VAL A C 1
ATOM 1735 O O . VAL A 1 217 ? 13.448 -45.808 26.494 1.00 33.69 217 VAL A O 1
ATOM 1738 N N . GLN A 1 218 ? 14.481 -46.338 24.574 1.00 29.83 218 GLN A N 1
ATOM 1739 C CA . GLN A 1 218 ? 15.307 -47.400 25.143 1.00 29.83 218 GLN A CA 1
ATOM 1740 C C . GLN A 1 218 ? 16.726 -46.875 25.355 1.00 29.83 218 GLN A C 1
ATOM 1742 O O . GLN A 1 218 ? 17.418 -46.498 24.415 1.00 29.83 218 GLN A O 1
ATOM 1747 N N . ALA A 1 219 ? 17.136 -46.861 26.622 1.00 39.09 219 ALA A N 1
ATOM 1748 C CA . ALA A 1 219 ? 18.507 -46.633 27.040 1.00 39.09 219 ALA A CA 1
ATOM 1749 C C . ALA A 1 219 ? 19.407 -47.771 26.537 1.00 39.09 219 ALA A C 1
ATOM 1751 O O . ALA A 1 219 ? 19.116 -48.948 26.766 1.00 39.09 219 ALA A O 1
ATOM 1752 N N . GLY A 1 220 ? 20.506 -47.409 25.884 1.00 29.83 220 GLY A N 1
ATOM 1753 C CA . GLY A 1 220 ? 21.555 -48.328 25.474 1.00 29.83 220 GLY A CA 1
ATOM 1754 C C . GLY A 1 220 ? 22.803 -47.546 25.094 1.00 29.83 220 GLY A C 1
ATOM 1755 O O . GLY A 1 220 ? 22.817 -46.862 24.075 1.00 29.83 220 GLY A O 1
ATOM 1756 N N . ASP A 1 221 ? 23.813 -47.633 25.951 1.00 41.56 221 ASP A N 1
ATOM 1757 C CA . ASP A 1 221 ? 25.171 -47.162 25.707 1.00 41.56 221 ASP A CA 1
ATOM 1758 C C . ASP A 1 221 ? 25.748 -47.838 24.451 1.00 41.56 221 ASP A C 1
ATOM 1760 O O . ASP A 1 221 ? 25.733 -49.063 24.372 1.00 41.56 221 ASP A O 1
ATOM 1764 N N . ASP A 1 222 ? 26.241 -47.065 23.477 1.00 33.66 222 ASP A N 1
ATOM 1765 C CA . ASP A 1 222 ? 27.550 -47.287 22.841 1.00 33.66 222 ASP A CA 1
ATOM 1766 C C . ASP A 1 222 ? 27.850 -46.277 21.716 1.00 33.66 222 ASP A C 1
ATOM 1768 O O . ASP A 1 222 ? 26.981 -45.737 21.034 1.00 33.66 222 ASP A O 1
ATOM 1772 N N . LEU A 1 223 ? 29.146 -46.011 21.574 1.00 43.69 223 LEU A N 1
ATOM 1773 C CA . LEU A 1 223 ? 29.793 -44.961 20.793 1.00 43.69 223 LEU A CA 1
ATOM 1774 C C . LEU A 1 223 ? 29.564 -45.063 19.274 1.00 43.69 223 LEU A C 1
ATOM 1776 O O . LEU A 1 223 ? 29.944 -46.045 18.637 1.00 43.69 223 LEU A O 1
ATOM 1780 N N . GLY A 1 224 ? 29.101 -43.963 18.677 1.00 29.80 224 GLY A N 1
ATOM 1781 C CA . GLY A 1 224 ? 29.151 -43.710 17.238 1.00 29.80 224 GLY A CA 1
ATOM 1782 C C . GLY A 1 224 ? 28.960 -42.222 16.955 1.00 29.80 224 GLY A C 1
ATOM 1783 O O . GLY A 1 224 ? 27.871 -41.692 17.140 1.00 29.80 224 GLY A O 1
ATOM 1784 N N . VAL A 1 225 ? 30.027 -41.536 16.536 1.00 41.69 225 VAL A N 1
ATOM 1785 C CA . VAL A 1 225 ? 29.973 -40.147 16.057 1.00 41.69 225 VAL A CA 1
ATOM 1786 C C . VAL A 1 225 ? 29.251 -40.158 14.709 1.00 41.69 225 VAL A C 1
ATOM 1788 O O . VAL A 1 225 ? 29.864 -40.411 13.675 1.00 41.69 225 VAL A O 1
ATOM 1791 N N . GLY A 1 226 ? 27.933 -39.972 14.741 1.00 28.97 226 GLY A N 1
ATOM 1792 C CA . GLY A 1 226 ? 27.129 -39.631 13.575 1.00 28.97 226 GLY A CA 1
ATOM 1793 C C . GLY A 1 226 ? 27.009 -38.116 13.499 1.00 28.97 226 GLY A C 1
ATOM 1794 O O . GLY A 1 226 ? 26.504 -37.499 14.435 1.00 28.97 226 GLY A O 1
ATOM 1795 N N . GLU A 1 227 ? 27.512 -37.530 12.415 1.00 31.88 227 GLU A N 1
ATOM 1796 C CA . GLU A 1 227 ? 27.251 -36.138 12.049 1.00 31.88 227 GLU A CA 1
ATOM 1797 C C . GLU A 1 227 ? 25.735 -35.895 12.068 1.00 31.88 227 GLU A C 1
ATOM 1799 O O . GLU A 1 227 ? 24.969 -36.588 11.392 1.00 31.88 227 GLU A O 1
ATOM 1804 N N . LEU A 1 228 ? 25.302 -34.945 12.898 1.00 30.11 228 LEU A N 1
ATOM 1805 C CA . LEU A 1 228 ? 23.945 -34.414 12.844 1.00 30.11 228 LEU A CA 1
ATOM 1806 C C . LEU A 1 228 ? 23.771 -33.714 11.489 1.00 30.11 228 LEU A C 1
ATOM 1808 O O . LEU A 1 228 ? 24.705 -33.040 11.053 1.00 30.11 228 LEU A O 1
ATOM 1812 N N . PRO A 1 229 ? 22.617 -33.845 10.814 1.00 28.00 229 PRO A N 1
ATOM 1813 C CA . PRO A 1 229 ? 22.349 -33.021 9.649 1.00 28.00 229 PRO A CA 1
ATOM 1814 C C . PRO A 1 229 ? 22.313 -31.556 10.089 1.00 28.00 229 PRO A C 1
ATOM 1816 O O . PRO A 1 229 ? 21.731 -31.240 11.130 1.00 28.00 229 PRO A O 1
ATOM 1819 N N . ASP A 1 230 ? 22.928 -30.685 9.292 1.00 26.58 230 ASP A N 1
ATOM 1820 C CA . ASP A 1 230 ? 22.796 -29.237 9.410 1.00 26.58 230 ASP A CA 1
ATOM 1821 C C . ASP A 1 230 ? 21.310 -28.880 9.292 1.00 26.58 230 ASP A C 1
ATOM 1823 O O . ASP A 1 230 ? 20.732 -28.823 8.205 1.00 26.58 230 ASP A O 1
ATOM 1827 N N . VAL A 1 231 ? 20.654 -28.719 10.438 1.00 27.38 231 VAL A N 1
ATOM 1828 C CA . VAL A 1 231 ? 19.323 -28.132 10.496 1.00 27.38 231 VAL A CA 1
ATOM 1829 C C . VAL A 1 231 ? 19.546 -26.632 10.436 1.00 27.38 231 VAL A C 1
ATOM 1831 O O . VAL A 1 231 ? 19.871 -26.008 11.447 1.00 27.38 231 VAL A O 1
ATOM 1834 N N . ASP A 1 232 ? 19.392 -26.068 9.240 1.00 26.78 232 ASP A N 1
ATOM 1835 C CA . ASP A 1 232 ? 19.188 -24.636 9.064 1.00 26.78 232 ASP A CA 1
ATOM 1836 C C . ASP A 1 232 ? 18.009 -24.223 9.948 1.00 26.78 232 ASP A C 1
ATOM 1838 O O . ASP A 1 232 ? 16.839 -24.491 9.656 1.00 26.78 232 ASP A O 1
ATOM 1842 N N . VAL A 1 233 ? 18.327 -23.585 11.072 1.00 28.95 233 VAL A N 1
ATOM 1843 C CA . VAL A 1 233 ? 17.343 -22.864 11.865 1.00 28.95 233 VAL A CA 1
ATOM 1844 C C . VAL A 1 233 ? 16.950 -21.662 11.023 1.00 28.95 233 VAL A C 1
ATOM 1846 O O . VAL A 1 233 ? 17.582 -20.607 11.067 1.00 28.95 233 VAL A O 1
ATOM 1849 N N . VAL A 1 234 ? 15.900 -21.832 10.223 1.00 31.00 234 VAL A N 1
ATOM 1850 C CA . VAL A 1 234 ? 15.140 -20.711 9.688 1.00 31.00 234 VAL A CA 1
ATOM 1851 C C . VAL A 1 234 ? 14.671 -19.927 10.907 1.00 31.00 234 VAL A C 1
ATOM 1853 O O . VAL A 1 234 ? 13.791 -20.374 11.641 1.00 31.00 234 VAL A O 1
ATOM 1856 N N . ALA A 1 235 ? 15.306 -18.784 11.159 1.00 34.44 235 ALA A N 1
ATOM 1857 C CA . ALA A 1 235 ? 14.799 -17.789 12.085 1.00 34.44 235 ALA A CA 1
ATOM 1858 C C . ALA A 1 235 ? 13.460 -17.302 11.519 1.00 34.44 235 ALA A C 1
ATOM 1860 O O . ALA A 1 235 ? 13.406 -16.386 10.699 1.00 34.44 235 ALA A O 1
ATOM 1861 N N . GLY A 1 236 ? 12.385 -17.996 11.892 1.00 32.72 236 GLY A N 1
ATOM 1862 C CA . GLY A 1 236 ? 11.030 -17.519 11.694 1.00 32.72 236 GLY A CA 1
ATOM 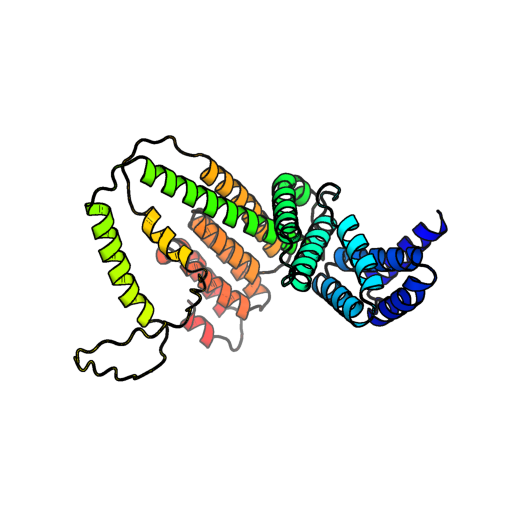1863 C C . GLY A 1 236 ? 10.875 -16.164 12.376 1.00 32.72 236 GLY A C 1
ATOM 1864 O O . GLY A 1 236 ? 11.515 -15.884 13.391 1.00 32.72 236 GLY A O 1
ATOM 1865 N N . ASP A 1 237 ? 10.016 -15.329 11.806 1.00 42.66 237 ASP A N 1
ATOM 1866 C CA . ASP A 1 237 ? 9.659 -13.962 12.218 1.00 42.66 237 ASP A CA 1
ATOM 1867 C C . ASP A 1 237 ? 8.996 -13.890 13.628 1.00 42.66 237 ASP A C 1
ATOM 1869 O O . ASP A 1 237 ? 8.389 -12.886 13.996 1.00 42.66 237 ASP A O 1
ATOM 1873 N N . ASP A 1 238 ? 9.141 -14.937 14.448 1.00 39.16 238 ASP A N 1
ATOM 1874 C CA . ASP A 1 238 ? 8.525 -15.142 15.768 1.00 39.16 238 ASP A CA 1
ATOM 1875 C C . ASP A 1 238 ? 9.293 -14.457 16.915 1.00 39.16 238 ASP A C 1
ATOM 1877 O O . ASP A 1 238 ? 8.901 -14.523 18.081 1.00 39.16 238 ASP A O 1
ATOM 1881 N N . ALA A 1 239 ? 10.371 -13.727 16.613 1.00 39.41 239 ALA A N 1
ATOM 1882 C CA . ALA A 1 239 ? 11.040 -12.879 17.604 1.00 39.41 239 ALA A CA 1
ATOM 1883 C C . ALA A 1 239 ? 10.140 -11.723 18.100 1.00 39.41 239 ALA A C 1
ATOM 1885 O O . ALA A 1 239 ? 10.423 -11.125 19.140 1.00 39.41 239 ALA A O 1
ATOM 1886 N N . GLY A 1 240 ? 9.061 -11.406 17.369 1.00 40.94 240 GLY A N 1
ATOM 1887 C CA . GLY A 1 240 ? 8.095 -10.363 17.724 1.00 40.94 240 GLY A CA 1
ATOM 1888 C C . GLY A 1 240 ? 7.308 -10.655 19.004 1.00 40.94 240 GLY A C 1
ATOM 1889 O O . GLY A 1 240 ? 7.206 -9.776 19.856 1.00 40.94 240 GLY A O 1
ATOM 1890 N N . ASP A 1 241 ? 6.838 -11.891 19.185 1.00 41.00 241 ASP A N 1
ATOM 1891 C CA . ASP A 1 241 ? 6.009 -12.266 20.343 1.00 41.00 241 ASP A CA 1
ATOM 1892 C C . ASP A 1 241 ? 6.825 -12.319 21.647 1.00 41.00 241 ASP A C 1
ATOM 1894 O O . ASP A 1 241 ? 6.313 -12.050 22.734 1.00 41.00 241 ASP A O 1
ATOM 1898 N N . VAL A 1 242 ? 8.130 -12.591 21.549 1.00 38.72 242 VAL A N 1
ATOM 1899 C CA . VAL A 1 242 ? 9.052 -12.601 22.698 1.00 38.72 242 VAL A CA 1
ATOM 1900 C C . VAL A 1 242 ? 9.343 -11.179 23.205 1.00 38.72 242 VAL A C 1
ATOM 1902 O O . VAL A 1 242 ? 9.530 -10.973 24.407 1.00 38.72 242 VAL A O 1
ATOM 1905 N N . LEU A 1 243 ? 9.348 -10.177 22.318 1.00 41.00 243 LEU A N 1
ATOM 1906 C CA . LEU A 1 243 ? 9.613 -8.779 22.680 1.00 41.00 243 LEU A CA 1
ATOM 1907 C C . LEU A 1 243 ? 8.453 -8.134 23.456 1.00 41.00 243 LEU A C 1
ATOM 1909 O O . LEU A 1 243 ? 8.710 -7.360 24.382 1.00 41.00 243 LEU A O 1
ATOM 1913 N N . ASP A 1 244 ? 7.202 -8.501 23.162 1.00 45.06 244 ASP A N 1
ATOM 1914 C CA . ASP A 1 244 ? 6.036 -8.026 23.922 1.00 45.06 244 ASP A CA 1
ATOM 1915 C C . ASP A 1 244 ? 6.066 -8.512 25.384 1.00 45.06 244 ASP A C 1
ATOM 1917 O O . ASP A 1 244 ? 5.702 -7.770 26.297 1.00 45.06 244 ASP A O 1
ATOM 1921 N N . VAL A 1 245 ? 6.598 -9.714 25.641 1.00 45.59 245 VAL A N 1
ATOM 1922 C CA . VAL A 1 245 ? 6.758 -10.262 27.003 1.00 45.59 245 VAL A CA 1
ATOM 1923 C C . VAL A 1 245 ? 7.847 -9.528 27.800 1.00 45.59 245 VAL A C 1
ATOM 1925 O O . VAL A 1 245 ? 7.735 -9.390 29.024 1.00 45.59 245 VAL A O 1
ATOM 1928 N N . LEU A 1 246 ? 8.893 -9.039 27.125 1.00 40.22 246 LEU A N 1
ATOM 1929 C CA . LEU A 1 246 ? 10.026 -8.346 27.749 1.00 40.22 246 LEU A CA 1
ATOM 1930 C C . LEU A 1 246 ? 9.702 -6.900 28.155 1.00 40.22 246 LEU A C 1
ATOM 1932 O O . LEU A 1 246 ? 10.265 -6.409 29.136 1.00 40.22 246 LEU A O 1
ATOM 1936 N N . ASN A 1 247 ? 8.769 -6.233 27.468 1.00 43.62 247 ASN A N 1
ATOM 1937 C CA . ASN A 1 247 ? 8.347 -4.865 27.803 1.00 43.62 247 ASN A CA 1
ATOM 1938 C C . ASN A 1 247 ? 7.668 -4.746 29.184 1.00 43.62 247 ASN A C 1
ATOM 1940 O O . ASN A 1 247 ? 7.686 -3.671 29.787 1.00 43.62 247 ASN A O 1
ATOM 1944 N N . ASP A 1 248 ? 7.133 -5.845 29.722 1.00 43.22 248 ASP A N 1
ATOM 1945 C CA . ASP A 1 248 ? 6.539 -5.899 31.065 1.00 43.22 248 ASP A CA 1
ATOM 1946 C C . ASP A 1 248 ? 7.575 -6.015 32.199 1.00 43.22 248 ASP A C 1
ATOM 1948 O O . ASP A 1 248 ? 7.238 -5.849 33.378 1.00 43.22 248 ASP A O 1
ATOM 1952 N N . ILE A 1 249 ? 8.844 -6.305 31.887 1.00 43.59 249 ILE A N 1
ATOM 1953 C CA . ILE A 1 249 ? 9.885 -6.450 32.907 1.00 43.59 249 ILE A CA 1
ATOM 1954 C C . ILE A 1 249 ? 10.368 -5.061 33.317 1.00 43.59 249 ILE A C 1
ATOM 1956 O O . ILE A 1 249 ? 11.169 -4.399 32.654 1.00 43.59 249 ILE A O 1
ATOM 1960 N N . LYS A 1 250 ? 9.874 -4.609 34.469 1.00 39.12 250 LYS A N 1
ATOM 1961 C CA . LYS A 1 250 ? 10.223 -3.323 35.073 1.00 39.12 250 LYS A CA 1
ATOM 1962 C C . LYS A 1 250 ? 11.639 -3.368 35.666 1.00 39.12 250 LYS A C 1
ATOM 1964 O O . LYS A 1 250 ? 11.808 -3.461 36.878 1.00 39.12 250 LYS A O 1
ATOM 1969 N N . VAL A 1 251 ? 12.670 -3.287 34.824 1.00 42.84 251 VAL A N 1
ATOM 1970 C CA . VAL A 1 251 ? 14.054 -3.088 35.283 1.00 42.84 251 VAL A CA 1
ATOM 1971 C C . VAL A 1 251 ? 14.177 -1.659 35.815 1.00 42.84 251 VAL A C 1
ATOM 1973 O O . VAL A 1 251 ? 14.115 -0.687 35.062 1.00 42.84 251 VAL A O 1
ATOM 1976 N N . VAL A 1 252 ? 14.307 -1.519 37.136 1.00 39.62 252 VAL A N 1
ATOM 1977 C CA . VAL A 1 252 ? 14.507 -0.233 37.823 1.00 39.62 252 VAL A CA 1
ATOM 1978 C C . VAL A 1 252 ? 15.964 0.199 37.636 1.00 39.62 252 VAL A C 1
ATOM 1980 O O . VAL A 1 252 ? 16.791 0.081 38.534 1.00 39.62 252 VAL A O 1
ATOM 1983 N N . GLY A 1 253 ? 16.289 0.670 36.434 1.00 39.78 253 GLY A N 1
ATOM 1984 C CA . GLY A 1 253 ? 17.562 1.304 36.105 1.00 39.78 253 GLY A CA 1
ATOM 1985 C C . GLY A 1 253 ? 17.314 2.738 35.653 1.00 39.78 253 GLY A C 1
ATOM 1986 O O . GLY A 1 253 ? 16.666 2.961 34.634 1.00 39.78 253 GLY A O 1
ATOM 1987 N N . GLY A 1 254 ? 17.797 3.715 36.424 1.00 40.94 254 GLY A N 1
ATOM 1988 C CA . GLY A 1 254 ? 17.738 5.135 36.073 1.00 40.94 254 GLY A CA 1
ATOM 1989 C C . GLY A 1 254 ? 18.686 5.455 34.917 1.00 40.94 254 GLY A C 1
ATOM 1990 O O . GLY A 1 254 ? 19.817 5.867 35.149 1.00 40.94 254 GLY A O 1
ATOM 1991 N N . GLY A 1 255 ? 18.231 5.239 33.686 1.00 44.47 255 GLY A N 1
ATOM 1992 C CA . GLY A 1 255 ? 18.906 5.636 32.452 1.00 44.47 255 GLY A CA 1
ATOM 1993 C C . GLY A 1 255 ? 18.061 6.652 31.687 1.00 44.47 255 GLY A C 1
ATOM 1994 O O . GLY A 1 255 ? 16.835 6.586 31.735 1.00 44.47 255 GLY A O 1
ATOM 1995 N N . LEU A 1 256 ? 18.729 7.604 31.031 1.00 48.88 256 LEU A N 1
ATOM 1996 C CA . LEU A 1 256 ? 18.142 8.653 30.191 1.00 48.88 256 LEU A CA 1
ATOM 1997 C C . LEU A 1 256 ? 17.029 8.084 29.294 1.00 48.88 256 LEU A C 1
ATOM 1999 O O . LEU A 1 256 ? 17.242 7.082 28.614 1.00 48.88 256 LEU A O 1
ATOM 2003 N N . GLU A 1 257 ? 15.849 8.709 29.306 1.00 57.75 257 GLU A N 1
ATOM 2004 C CA . GLU A 1 257 ? 14.750 8.343 28.409 1.00 57.75 257 GLU A CA 1
ATOM 2005 C C . GLU A 1 257 ? 15.208 8.572 26.962 1.00 57.75 257 GLU A C 1
ATOM 2007 O O . GLU A 1 257 ? 15.380 9.710 26.529 1.00 57.75 257 GLU A O 1
ATOM 2012 N N . ASP A 1 258 ? 15.460 7.493 26.217 1.00 64.62 258 ASP A N 1
ATOM 2013 C CA . ASP A 1 258 ? 15.678 7.586 24.777 1.00 64.62 258 ASP A CA 1
ATOM 2014 C C . ASP A 1 258 ? 14.379 8.105 24.141 1.00 64.62 258 ASP A C 1
ATOM 2016 O O . ASP A 1 258 ? 13.351 7.430 24.149 1.00 64.62 258 ASP A O 1
ATOM 2020 N N . GLU A 1 259 ? 14.394 9.338 23.633 1.00 77.25 259 GLU A N 1
ATOM 2021 C CA . GLU A 1 259 ? 13.232 9.953 22.984 1.00 77.25 259 GLU A CA 1
ATOM 2022 C C . GLU A 1 259 ? 12.985 9.391 21.570 1.00 77.25 259 GLU A C 1
ATOM 2024 O O . GLU A 1 259 ? 11.928 9.649 20.978 1.00 77.25 259 GLU A O 1
ATOM 2029 N N . ARG A 1 260 ? 13.928 8.614 21.004 1.00 78.56 260 ARG A N 1
ATOM 2030 C CA . ARG A 1 260 ? 13.834 8.083 19.632 1.00 78.56 260 ARG A CA 1
ATOM 2031 C C . ARG A 1 260 ? 12.578 7.222 19.406 1.00 78.56 260 ARG A C 1
ATOM 2033 O O . ARG A 1 260 ? 11.875 7.512 18.433 1.00 78.56 260 ARG A O 1
ATOM 2040 N N . PRO A 1 261 ? 12.209 6.250 20.269 1.00 77.44 261 PRO A N 1
ATOM 2041 C CA . PRO A 1 261 ? 10.989 5.458 20.094 1.00 77.44 261 PRO A CA 1
ATOM 2042 C C . PRO A 1 261 ? 9.715 6.310 20.124 1.00 77.44 261 PRO A C 1
ATOM 2044 O O . PRO A 1 261 ? 8.813 6.107 19.313 1.00 77.44 261 PRO A O 1
ATOM 2047 N N . ASN A 1 262 ? 9.655 7.321 20.999 1.00 80.12 262 ASN A N 1
ATOM 2048 C CA . ASN A 1 262 ? 8.508 8.229 21.093 1.00 80.12 262 ASN A CA 1
ATOM 2049 C C . ASN A 1 262 ? 8.358 9.087 19.833 1.00 80.12 262 ASN A C 1
ATOM 2051 O O . ASN A 1 262 ? 7.246 9.260 19.326 1.00 80.12 262 ASN A O 1
ATOM 2055 N N . LYS A 1 263 ? 9.475 9.580 19.288 1.00 86.69 263 LYS A N 1
ATOM 2056 C CA . LYS A 1 263 ? 9.479 10.297 18.012 1.00 86.69 263 LYS A CA 1
ATOM 2057 C C . LYS A 1 263 ? 8.983 9.397 16.879 1.00 86.69 263 LYS A C 1
ATOM 2059 O O . LYS A 1 263 ? 8.063 9.793 16.169 1.00 86.69 263 LYS A O 1
ATOM 2064 N N . LEU A 1 264 ? 9.535 8.190 16.741 1.00 87.88 264 LEU A N 1
ATOM 2065 C CA . LEU A 1 264 ? 9.126 7.222 15.714 1.00 87.88 264 LEU A CA 1
ATOM 2066 C C . LEU A 1 264 ? 7.643 6.851 15.837 1.00 87.88 264 LEU A C 1
ATOM 2068 O O . LEU A 1 264 ? 6.955 6.747 14.825 1.00 87.88 264 LEU A O 1
ATOM 2072 N N . ASN A 1 265 ? 7.125 6.731 17.062 1.00 89.50 265 ASN A N 1
ATOM 2073 C CA . ASN A 1 265 ? 5.705 6.497 17.309 1.00 89.50 265 ASN A CA 1
ATOM 2074 C C . ASN A 1 265 ? 4.839 7.658 16.792 1.00 89.50 265 ASN A C 1
ATOM 2076 O O . ASN A 1 265 ? 3.857 7.432 16.089 1.00 89.50 265 ASN A O 1
ATOM 2080 N N . GLY A 1 266 ? 5.227 8.906 17.075 1.00 91.94 266 GLY A N 1
ATOM 2081 C CA . GLY A 1 266 ? 4.531 10.089 16.564 1.00 91.94 266 GLY A CA 1
ATOM 2082 C C . GLY A 1 266 ? 4.530 10.172 15.034 1.00 91.94 266 GLY A C 1
ATOM 2083 O O . GLY A 1 266 ? 3.497 10.468 14.433 1.00 91.94 266 GLY A O 1
ATOM 2084 N N . GLU A 1 267 ? 5.662 9.865 14.395 1.00 93.38 267 GLU A N 1
ATOM 2085 C CA . GLU A 1 267 ? 5.772 9.848 12.930 1.00 93.38 267 GLU A CA 1
ATOM 2086 C C . GLU A 1 267 ? 4.965 8.701 12.302 1.00 93.38 267 GLU A C 1
ATOM 2088 O O . GLU A 1 267 ? 4.300 8.908 11.287 1.00 93.38 267 GLU A O 1
ATOM 2093 N N . LEU A 1 268 ? 4.937 7.523 12.932 1.00 94.94 268 LEU A N 1
ATOM 2094 C CA . LEU A 1 268 ? 4.100 6.407 12.496 1.00 94.94 268 LEU A CA 1
ATOM 2095 C C . LEU A 1 268 ? 2.606 6.739 12.620 1.00 94.94 268 LEU A C 1
ATOM 2097 O O . LEU A 1 268 ? 1.856 6.507 11.675 1.00 94.94 268 LEU A O 1
ATOM 2101 N N . ILE A 1 269 ? 2.171 7.341 13.735 1.00 95.06 269 ILE A N 1
ATOM 2102 C CA . ILE A 1 269 ? 0.777 7.775 13.931 1.00 95.06 269 ILE A CA 1
ATOM 2103 C C . ILE A 1 269 ? 0.355 8.771 12.841 1.00 95.06 269 ILE A C 1
ATOM 2105 O O . ILE A 1 269 ? -0.758 8.669 12.323 1.00 95.06 269 ILE A O 1
ATOM 2109 N N . GLU A 1 270 ? 1.228 9.718 12.476 1.00 95.25 270 GLU A N 1
ATOM 2110 C CA . GLU A 1 270 ? 0.988 10.692 11.399 1.00 95.25 270 GLU A CA 1
ATOM 2111 C C . GLU A 1 270 ? 0.656 9.976 10.076 1.00 95.25 270 GLU A C 1
ATOM 2113 O O . GLU A 1 270 ? -0.362 10.268 9.443 1.00 95.25 270 GLU A O 1
ATOM 2118 N N . VAL A 1 271 ? 1.465 8.983 9.699 1.00 95.56 271 VAL A N 1
ATOM 2119 C CA . VAL A 1 271 ? 1.318 8.235 8.439 1.00 95.56 271 VAL A CA 1
ATOM 2120 C C . VAL A 1 271 ? 0.110 7.292 8.471 1.00 95.56 271 VAL A C 1
ATOM 2122 O O . VAL A 1 271 ? -0.648 7.229 7.500 1.00 95.56 271 VAL A O 1
ATOM 2125 N N . VAL A 1 272 ? -0.131 6.598 9.588 1.00 96.25 272 VAL A N 1
ATOM 2126 C CA . VAL A 1 272 ? -1.308 5.727 9.764 1.00 96.25 272 VAL A CA 1
ATOM 2127 C C . VAL A 1 272 ? -2.600 6.548 9.670 1.00 96.25 272 VAL A C 1
ATOM 2129 O O . VAL A 1 272 ? -3.531 6.158 8.966 1.00 96.25 272 VAL A O 1
ATOM 2132 N N . ARG A 1 273 ? -2.654 7.742 10.281 1.00 95.44 273 ARG A N 1
ATOM 2133 C CA . ARG A 1 273 ? -3.809 8.652 10.160 1.00 95.44 273 ARG A CA 1
ATOM 2134 C C . ARG A 1 273 ? -4.007 9.163 8.733 1.00 95.44 273 ARG A C 1
ATOM 2136 O O . ARG A 1 273 ? -5.146 9.235 8.276 1.00 95.44 273 ARG A O 1
ATOM 2143 N N . ALA A 1 274 ? -2.931 9.500 8.021 1.00 93.94 274 ALA A N 1
ATOM 2144 C CA . ALA A 1 274 ? -3.023 9.892 6.615 1.00 93.94 274 ALA A CA 1
ATOM 2145 C C . ALA A 1 274 ? -3.604 8.757 5.752 1.00 93.94 274 ALA A C 1
ATOM 2147 O O . ALA A 1 274 ? -4.504 8.988 4.945 1.00 93.94 274 ALA A O 1
ATOM 2148 N N . THR A 1 275 ? -3.157 7.524 5.998 1.00 95.38 275 THR A N 1
ATOM 2149 C CA . THR A 1 275 ? -3.634 6.318 5.302 1.00 95.38 275 THR A CA 1
ATOM 2150 C C . THR A 1 275 ? -5.100 6.033 5.611 1.00 95.38 275 THR A C 1
ATOM 2152 O O . THR A 1 275 ? -5.886 5.807 4.695 1.00 95.38 275 THR A O 1
ATOM 2155 N N . LEU A 1 276 ? -5.498 6.126 6.883 1.00 95.75 276 LEU A N 1
ATOM 2156 C CA . LEU A 1 276 ? -6.887 5.999 7.327 1.00 95.75 276 LEU A CA 1
ATOM 2157 C C . LEU A 1 276 ? -7.808 7.010 6.632 1.00 95.75 276 LEU A C 1
ATOM 2159 O O . LEU A 1 276 ? -8.846 6.633 6.090 1.00 95.75 276 LEU A O 1
ATOM 2163 N N . ASN A 1 277 ? -7.434 8.292 6.639 1.00 93.81 277 ASN A N 1
ATOM 2164 C CA . ASN A 1 277 ? -8.238 9.351 6.028 1.00 93.81 277 ASN A CA 1
ATOM 2165 C C . ASN A 1 277 ? -8.424 9.110 4.531 1.00 93.81 277 ASN A C 1
ATOM 2167 O O . ASN A 1 277 ? -9.533 9.243 4.011 1.00 93.81 277 ASN A O 1
ATOM 2171 N N . LEU A 1 278 ? -7.348 8.711 3.855 1.00 92.31 278 LEU A N 1
ATOM 2172 C CA . LEU A 1 278 ? -7.399 8.391 2.442 1.00 92.31 278 LEU A CA 1
ATOM 2173 C C . LEU A 1 278 ? -8.271 7.150 2.177 1.00 92.31 278 LEU A C 1
ATOM 2175 O O . LEU A 1 278 ? -9.091 7.169 1.262 1.00 92.31 278 LEU A O 1
ATOM 2179 N N . ALA A 1 279 ? -8.162 6.104 3.001 1.00 94.00 279 ALA A N 1
ATOM 2180 C CA . ALA A 1 279 ? -8.973 4.895 2.874 1.00 94.00 279 ALA A CA 1
ATOM 2181 C C . ALA A 1 279 ? -10.470 5.199 3.035 1.00 94.00 279 ALA A C 1
ATOM 2183 O O . ALA A 1 279 ? -11.293 4.688 2.279 1.00 94.00 279 ALA A O 1
ATOM 2184 N N . ILE A 1 280 ? -10.832 6.075 3.978 1.00 93.50 280 ILE A N 1
ATOM 2185 C CA . ILE A 1 280 ? -12.211 6.549 4.159 1.00 93.50 280 ILE A CA 1
ATOM 2186 C C . ILE A 1 280 ? -12.681 7.333 2.929 1.00 93.50 280 ILE A C 1
ATOM 2188 O O . ILE A 1 280 ? -13.778 7.080 2.427 1.00 93.50 280 ILE A O 1
ATOM 2192 N N . GLN A 1 281 ? -11.861 8.261 2.426 1.00 91.69 281 GLN A N 1
ATOM 2193 C CA . GLN A 1 281 ? -12.182 9.069 1.245 1.00 91.69 281 GLN A CA 1
ATOM 2194 C C . GLN A 1 281 ? -12.451 8.193 0.012 1.00 91.69 281 GLN A C 1
ATOM 2196 O O . GLN A 1 281 ? -13.428 8.413 -0.705 1.00 91.69 281 GLN A O 1
ATOM 2201 N N . GLU A 1 282 ? -11.608 7.186 -0.209 1.00 90.88 282 GLU A N 1
ATOM 2202 C CA . GLU A 1 282 ? -11.690 6.265 -1.346 1.00 90.88 282 GLU A CA 1
ATOM 2203 C C . GLU A 1 282 ? -12.618 5.065 -1.077 1.00 90.88 282 GLU A C 1
ATOM 2205 O O . GLU A 1 282 ? -12.720 4.152 -1.900 1.00 90.88 282 GLU A O 1
ATOM 2210 N N . LYS A 1 283 ? -13.336 5.071 0.058 1.00 93.69 283 LYS A N 1
ATOM 2211 C CA . LYS A 1 283 ? -14.319 4.045 0.456 1.00 93.69 283 LYS A CA 1
ATOM 2212 C C . LYS A 1 283 ? -13.722 2.634 0.537 1.00 93.69 283 LYS A C 1
ATOM 2214 O O . LYS A 1 283 ? -14.387 1.624 0.282 1.00 93.69 283 LYS A O 1
ATOM 2219 N N . GLN A 1 284 ? -12.450 2.554 0.905 1.00 94.25 284 GLN A N 1
ATOM 2220 C CA . GLN A 1 284 ? -11.716 1.324 1.180 1.00 94.25 284 GLN A CA 1
ATOM 2221 C C . GLN A 1 284 ? -11.952 0.919 2.638 1.00 94.25 284 GLN A C 1
ATOM 2223 O O . GLN A 1 284 ? -11.075 1.027 3.488 1.00 94.25 284 GLN A O 1
ATOM 2228 N N . TRP A 1 285 ? -13.183 0.502 2.953 1.00 95.56 285 TRP A N 1
ATOM 2229 C CA . TRP A 1 285 ? -13.641 0.350 4.342 1.00 95.56 285 TRP A CA 1
ATOM 2230 C C . TRP A 1 285 ? -12.868 -0.691 5.159 1.00 95.56 285 TRP A C 1
ATOM 2232 O O . TRP A 1 285 ? -12.602 -0.460 6.336 1.00 95.56 285 TRP A O 1
ATOM 2242 N N . VAL A 1 286 ? -12.490 -1.815 4.541 1.00 95.06 286 VAL A N 1
ATOM 2243 C CA . VAL A 1 286 ? -11.671 -2.842 5.207 1.00 95.06 286 VAL A CA 1
ATOM 2244 C C . VAL A 1 286 ? -10.310 -2.256 5.563 1.00 95.06 286 VAL A C 1
ATOM 2246 O O . VAL A 1 286 ? -9.894 -2.324 6.717 1.00 95.06 286 VAL A O 1
ATOM 2249 N N . GLU A 1 287 ? -9.673 -1.577 4.611 1.00 96.31 287 GLU A N 1
ATOM 2250 C CA . GLU A 1 287 ? -8.377 -0.953 4.847 1.00 96.31 287 GLU A CA 1
ATOM 2251 C C . GLU A 1 287 ? -8.450 0.158 5.896 1.00 96.31 287 GLU A C 1
ATOM 2253 O O . GLU A 1 287 ? -7.619 0.211 6.795 1.00 96.31 287 GLU A O 1
ATOM 2258 N N . ALA A 1 288 ? -9.494 0.989 5.873 1.00 97.19 288 ALA A N 1
ATOM 2259 C CA . ALA A 1 288 ? -9.727 1.972 6.925 1.00 97.19 288 ALA A CA 1
ATOM 2260 C C . ALA A 1 288 ? -9.798 1.304 8.312 1.00 97.19 288 ALA A C 1
ATOM 2262 O O . ALA A 1 288 ? -9.198 1.800 9.262 1.00 97.19 288 ALA A O 1
ATOM 2263 N N . SER A 1 289 ? -10.464 0.151 8.442 1.00 96.81 289 SER A N 1
ATOM 2264 C CA . SER A 1 289 ? -10.494 -0.577 9.718 1.00 96.81 289 SER A CA 1
ATOM 2265 C C . SER A 1 289 ? -9.150 -1.192 10.111 1.00 96.81 289 SER A C 1
ATOM 2267 O O . SER A 1 289 ? -8.803 -1.142 11.290 1.00 96.81 289 SER A O 1
ATOM 2269 N N . ASN A 1 290 ? -8.353 -1.668 9.147 1.00 96.31 290 ASN A N 1
ATOM 2270 C CA . ASN A 1 290 ? -6.981 -2.118 9.398 1.00 96.31 290 ASN A CA 1
ATOM 2271 C C . ASN A 1 290 ? -6.126 -0.974 9.955 1.00 96.31 290 ASN A C 1
ATOM 2273 O O . ASN A 1 290 ? -5.403 -1.156 10.927 1.00 96.31 290 ASN A O 1
ATOM 2277 N N . GLN A 1 291 ? -6.261 0.236 9.410 1.00 97.06 291 GLN A N 1
ATOM 2278 C CA . GLN A 1 291 ? -5.533 1.397 9.923 1.00 97.06 291 GLN A CA 1
ATOM 2279 C C . GLN A 1 291 ? -5.988 1.788 11.341 1.00 97.06 291 GLN A C 1
ATOM 2281 O O . GLN A 1 291 ? -5.167 2.215 12.148 1.00 97.06 291 GLN A O 1
ATOM 2286 N N . VAL A 1 292 ? -7.263 1.587 11.702 1.00 95.69 292 VAL A N 1
ATOM 2287 C CA . VAL A 1 292 ? -7.717 1.768 13.097 1.00 95.69 292 VAL A CA 1
ATOM 2288 C C . VAL A 1 292 ? -7.123 0.713 14.035 1.00 95.69 292 VAL A C 1
ATOM 2290 O O . VAL A 1 292 ? -6.748 1.046 15.158 1.00 95.69 292 VAL A O 1
ATOM 2293 N N . PHE A 1 293 ? -6.990 -0.533 13.581 1.00 93.56 293 PHE A N 1
ATOM 2294 C CA . PHE A 1 293 ? -6.278 -1.573 14.328 1.00 93.56 293 PHE A CA 1
ATOM 2295 C C . PHE A 1 293 ? -4.806 -1.209 14.547 1.00 93.56 293 PHE A C 1
ATOM 2297 O O . PHE A 1 293 ? -4.288 -1.338 15.651 1.00 93.56 293 PHE A O 1
ATOM 2304 N N . GLU A 1 294 ? -4.135 -0.673 13.530 1.00 93.25 294 GLU A N 1
ATOM 2305 C CA . GLU A 1 294 ? -2.762 -0.196 13.691 1.00 93.25 294 GLU A CA 1
ATOM 2306 C C . GLU A 1 294 ? -2.674 0.968 14.686 1.00 93.25 294 GLU A C 1
ATOM 2308 O O . GLU A 1 294 ? -1.775 0.984 15.521 1.00 93.25 294 GLU A O 1
ATOM 2313 N N . LEU A 1 295 ? -3.639 1.893 14.696 1.00 94.31 295 LEU A N 1
ATOM 2314 C CA . LEU A 1 295 ? -3.709 2.947 15.715 1.00 94.31 295 LEU A CA 1
ATOM 2315 C C . LEU A 1 295 ? -3.946 2.407 17.135 1.00 94.31 295 LEU A C 1
ATOM 2317 O O . LEU A 1 295 ? -3.445 3.011 18.087 1.00 94.31 295 LEU A O 1
ATOM 2321 N N . SER A 1 296 ? -4.669 1.294 17.307 1.00 91.75 296 SER A N 1
ATOM 2322 C CA . SER A 1 296 ? -4.896 0.715 18.639 1.00 91.75 296 SER A CA 1
ATOM 2323 C C . SER A 1 296 ? -3.601 0.189 19.262 1.00 91.75 296 SER A C 1
ATOM 2325 O O . SER A 1 296 ? -3.369 0.408 20.449 1.00 91.75 296 SER A O 1
ATOM 2327 N N . LYS A 1 297 ? -2.697 -0.374 18.449 1.00 89.31 297 LYS A N 1
ATOM 2328 C CA . LYS A 1 297 ? -1.340 -0.779 18.867 1.00 89.31 297 LYS A CA 1
ATOM 2329 C C . LYS A 1 297 ? -0.428 0.398 19.233 1.00 89.31 297 LYS A C 1
ATOM 2331 O O . LYS A 1 297 ? 0.607 0.211 19.864 1.00 89.31 297 LYS A O 1
ATOM 2336 N N . LEU A 1 298 ? -0.785 1.617 18.826 1.00 89.19 298 LEU A N 1
ATOM 2337 C CA . LEU A 1 298 ? -0.023 2.845 19.091 1.00 89.19 298 LEU A CA 1
ATOM 2338 C C . LEU A 1 298 ? -0.624 3.654 20.254 1.00 89.19 298 LEU A C 1
ATOM 2340 O O . LEU A 1 298 ? -0.388 4.861 20.353 1.00 89.19 298 LEU A O 1
ATOM 2344 N N . ASN A 1 299 ? -1.394 2.993 21.130 1.00 84.25 299 ASN A N 1
ATOM 2345 C CA . ASN A 1 299 ? -1.990 3.550 22.350 1.00 84.25 299 ASN A CA 1
ATOM 2346 C C . ASN A 1 299 ? -2.830 4.815 22.107 1.00 84.25 299 ASN A C 1
ATOM 2348 O O . ASN A 1 299 ? -2.796 5.766 22.888 1.00 84.25 299 ASN A O 1
ATOM 2352 N N . GLN A 1 300 ? -3.567 4.850 20.994 1.00 89.12 300 GLN A N 1
ATOM 2353 C CA . GLN A 1 300 ? -4.529 5.919 20.729 1.00 89.12 300 GLN A CA 1
ATOM 2354 C C . GLN A 1 300 ? -5.776 5.792 21.618 1.00 89.12 300 GLN A C 1
ATOM 2356 O O . GLN A 1 300 ? -6.085 4.717 22.131 1.00 89.12 300 GLN A O 1
ATOM 2361 N N . ASP A 1 301 ? -6.505 6.899 21.784 1.00 92.25 301 ASP A N 1
ATOM 2362 C CA . ASP A 1 301 ? -7.699 6.952 22.630 1.00 92.25 301 ASP A CA 1
ATOM 2363 C C . ASP A 1 301 ? -8.770 5.946 22.171 1.00 92.25 301 ASP A C 1
ATOM 2365 O O . ASP A 1 301 ? -9.276 6.002 21.048 1.00 92.25 301 ASP A O 1
ATOM 2369 N N . ALA A 1 302 ? -9.130 5.022 23.062 1.00 91.50 302 ALA A N 1
ATOM 2370 C CA . ALA A 1 302 ? -10.044 3.921 22.770 1.00 91.50 302 ALA A CA 1
ATOM 2371 C C . ALA A 1 302 ? -11.425 4.398 22.283 1.00 91.50 302 ALA A C 1
ATOM 2373 O O . ALA A 1 302 ? -12.050 3.749 21.439 1.00 91.50 302 ALA A O 1
ATOM 2374 N N . LYS A 1 303 ? -11.906 5.541 22.789 1.00 93.38 303 LYS A N 1
ATOM 2375 C CA . LYS A 1 303 ? -13.209 6.097 22.420 1.00 93.38 303 LYS A CA 1
ATOM 2376 C C . LYS A 1 303 ? -13.160 6.721 21.030 1.00 93.38 303 LYS A C 1
ATOM 2378 O O . LYS A 1 303 ? -14.094 6.523 20.250 1.00 93.38 303 LYS A O 1
ATOM 2383 N N . ASP A 1 304 ? -12.078 7.415 20.694 1.00 94.06 304 ASP A N 1
ATOM 2384 C CA . ASP A 1 304 ? -11.847 7.927 19.344 1.00 94.06 304 ASP A CA 1
ATOM 2385 C C . ASP A 1 304 ? -11.781 6.784 18.325 1.00 94.06 304 ASP A C 1
ATOM 2387 O O . ASP A 1 304 ? -12.469 6.837 17.302 1.00 94.06 304 ASP A O 1
ATOM 2391 N N . LEU A 1 305 ? -11.047 5.707 18.628 1.00 94.94 305 LEU A N 1
ATOM 2392 C CA . LEU A 1 305 ? -10.979 4.522 17.764 1.00 94.94 305 LEU A CA 1
ATOM 2393 C C . LEU A 1 305 ? -12.361 3.887 17.557 1.00 94.94 305 LEU A C 1
ATOM 2395 O O . LEU A 1 305 ? -12.732 3.581 16.422 1.00 94.94 305 LEU A O 1
ATOM 2399 N N . ALA A 1 306 ? -13.159 3.751 18.623 1.00 95.44 306 ALA A N 1
ATOM 2400 C CA . ALA A 1 306 ? -14.519 3.217 18.536 1.00 95.44 306 ALA A CA 1
ATOM 2401 C C . ALA A 1 306 ? -15.429 4.084 17.645 1.00 95.44 306 ALA A C 1
ATOM 2403 O O . ALA A 1 306 ? -16.198 3.554 16.841 1.00 95.44 306 ALA A O 1
ATOM 2404 N N . ASN A 1 307 ? -15.326 5.413 17.744 1.00 96.06 307 ASN A N 1
ATOM 2405 C CA . ASN A 1 307 ? -16.102 6.343 16.916 1.00 96.06 307 ASN A CA 1
ATOM 2406 C C . ASN A 1 307 ? -15.696 6.281 15.433 1.00 96.06 307 ASN A C 1
ATOM 2408 O O . ASN A 1 307 ? -16.548 6.372 14.540 1.00 96.06 307 ASN A O 1
ATOM 2412 N N . ILE A 1 308 ? -14.401 6.108 15.154 1.00 96.50 308 ILE A N 1
ATOM 2413 C CA . ILE A 1 308 ? -13.906 5.937 13.786 1.00 96.50 308 ILE A CA 1
ATOM 2414 C C . ILE A 1 308 ? -14.409 4.609 13.210 1.00 96.50 308 ILE A C 1
ATOM 2416 O O . ILE A 1 308 ? -14.961 4.607 12.109 1.00 96.50 308 ILE A O 1
ATOM 2420 N N . LEU A 1 309 ? -14.297 3.496 13.949 1.00 96.94 309 LEU A N 1
ATOM 2421 C CA . LEU A 1 309 ? -14.821 2.201 13.496 1.00 96.94 309 LEU A CA 1
ATOM 2422 C C . LEU A 1 309 ? -16.332 2.236 13.267 1.00 96.94 309 LEU A C 1
AT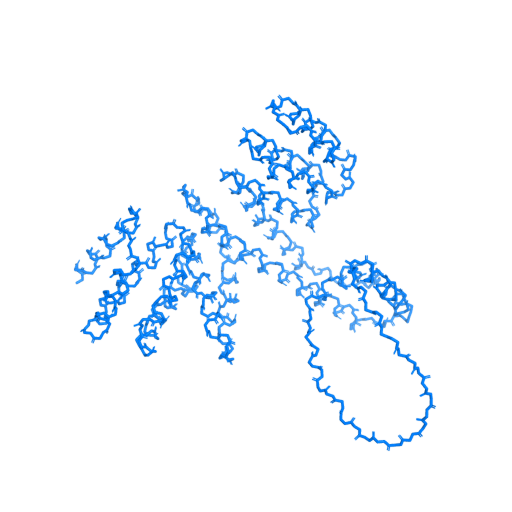OM 2424 O O . LEU A 1 309 ? -16.803 1.652 12.292 1.00 96.94 309 LEU A O 1
ATOM 2428 N N . GLU A 1 310 ? -17.096 2.945 14.105 1.00 96.81 310 GLU A N 1
ATOM 2429 C CA . GLU A 1 310 ? -18.524 3.160 13.854 1.00 96.81 310 GLU A CA 1
ATOM 2430 C C . GLU A 1 310 ? -18.731 3.841 12.499 1.00 96.81 310 GLU A C 1
ATOM 2432 O O . GLU A 1 310 ? -19.518 3.368 11.682 1.00 96.81 310 GLU A O 1
ATOM 2437 N N . THR A 1 311 ? -17.999 4.923 12.231 1.00 97.12 311 THR A N 1
ATOM 2438 C CA . THR A 1 311 ? -18.102 5.671 10.970 1.00 97.12 311 THR A CA 1
ATOM 2439 C C . THR A 1 311 ? -17.779 4.790 9.762 1.00 97.12 311 THR A C 1
ATOM 2441 O O . THR A 1 311 ? -18.557 4.740 8.807 1.00 97.12 311 THR A O 1
ATOM 2444 N N . VAL A 1 312 ? -16.672 4.047 9.825 1.00 96.94 312 VAL A N 1
ATOM 2445 C CA . VAL A 1 312 ? -16.218 3.131 8.768 1.00 96.94 312 VAL A CA 1
ATOM 2446 C C . VAL A 1 312 ? -17.234 2.006 8.537 1.00 96.94 312 VAL A C 1
ATOM 2448 O O . VAL A 1 312 ? -17.621 1.738 7.398 1.00 96.94 312 VAL A O 1
ATOM 2451 N N . CYS A 1 313 ? -17.745 1.394 9.608 1.00 95.81 313 CYS A N 1
ATOM 2452 C CA . CYS A 1 313 ? -18.733 0.321 9.517 1.00 95.81 313 CYS A CA 1
ATOM 2453 C C . CYS A 1 313 ? -20.077 0.814 8.968 1.00 95.81 313 CYS A C 1
ATOM 2455 O O . CYS A 1 313 ? -20.681 0.144 8.131 1.00 95.81 313 CYS A O 1
ATOM 2457 N N . ARG A 1 314 ? -20.547 1.996 9.387 1.00 94.69 314 ARG A N 1
ATOM 2458 C CA . ARG A 1 314 ? -21.766 2.610 8.835 1.00 94.69 314 ARG A CA 1
ATOM 2459 C C . ARG A 1 314 ? -21.623 2.901 7.344 1.00 94.69 314 ARG A C 1
ATOM 2461 O O . ARG A 1 314 ? -22.588 2.695 6.605 1.00 94.69 314 ARG A O 1
ATOM 2468 N N . GLY A 1 315 ? -20.443 3.343 6.903 1.00 94.62 315 GLY A N 1
ATOM 2469 C CA . GLY A 1 315 ? -20.122 3.528 5.486 1.00 94.62 315 GLY A CA 1
ATOM 2470 C C . GLY A 1 315 ? -20.269 2.226 4.701 1.00 94.62 315 GLY A C 1
ATOM 2471 O O . GLY A 1 315 ? -21.013 2.178 3.725 1.00 94.62 315 GLY A O 1
ATOM 2472 N N . ALA A 1 316 ? -19.656 1.144 5.191 1.00 93.75 316 ALA A N 1
ATOM 2473 C CA . ALA A 1 316 ? -19.756 -0.174 4.566 1.00 93.75 316 ALA A CA 1
ATOM 2474 C C . ALA A 1 316 ? -21.201 -0.707 4.510 1.00 93.75 316 ALA A C 1
ATOM 2476 O O . ALA A 1 316 ? -21.624 -1.201 3.466 1.00 93.75 316 ALA A O 1
ATOM 2477 N N . ILE A 1 317 ? -21.969 -0.574 5.599 1.00 90.88 317 ILE A N 1
ATOM 2478 C CA . ILE A 1 317 ? -23.384 -0.985 5.656 1.00 90.88 317 ILE A CA 1
ATOM 2479 C C . ILE A 1 317 ? -24.228 -0.197 4.646 1.00 90.88 317 ILE A C 1
ATOM 2481 O O . ILE A 1 317 ? -25.002 -0.788 3.902 1.00 90.88 317 ILE A O 1
ATOM 2485 N N . SER A 1 318 ? -24.059 1.128 4.583 1.00 90.56 318 SER A N 1
ATOM 2486 C CA . SER A 1 318 ? -24.842 1.998 3.686 1.00 90.56 318 SER A CA 1
ATOM 2487 C C . SER A 1 318 ? -24.591 1.730 2.198 1.00 90.56 318 SER A C 1
ATOM 2489 O O . SER A 1 318 ? -25.391 2.134 1.360 1.00 90.56 318 SER A O 1
ATOM 2491 N N . GLU A 1 319 ? -23.474 1.083 1.866 1.00 91.75 319 GLU A N 1
ATOM 2492 C CA . GLU A 1 319 ? -23.098 0.700 0.503 1.00 91.75 319 GLU A CA 1
ATOM 2493 C C . GLU A 1 319 ? -23.346 -0.787 0.212 1.00 91.75 319 GLU A C 1
ATOM 2495 O O . GLU A 1 319 ? -22.806 -1.320 -0.757 1.00 91.75 319 GLU A O 1
ATOM 2500 N N . ASP A 1 320 ? -24.104 -1.479 1.069 1.00 89.38 320 ASP A N 1
ATOM 2501 C CA . ASP A 1 320 ? -24.379 -2.916 0.971 1.00 89.38 320 ASP A CA 1
ATOM 2502 C C . ASP A 1 320 ? -23.105 -3.790 0.929 1.00 89.38 320 ASP A C 1
ATOM 2504 O O . ASP A 1 320 ? -23.105 -4.930 0.448 1.00 89.38 320 ASP A O 1
ATOM 2508 N N . ARG A 1 321 ? -21.987 -3.297 1.481 1.00 89.62 321 ARG A N 1
ATOM 2509 C CA . ARG A 1 321 ? -20.709 -4.022 1.581 1.00 89.62 321 ARG A CA 1
ATOM 2510 C C . ARG A 1 321 ? -20.663 -4.873 2.848 1.00 89.62 321 ARG A C 1
ATOM 2512 O O . ARG A 1 321 ? -19.789 -4.728 3.698 1.00 89.62 321 ARG A O 1
ATOM 2519 N N . TRP A 1 322 ? -21.604 -5.803 2.956 1.00 87.50 322 TRP A N 1
ATOM 2520 C CA . TRP A 1 322 ? -21.841 -6.611 4.157 1.00 87.50 322 TRP A CA 1
ATOM 2521 C C . TRP A 1 322 ? -20.626 -7.415 4.634 1.00 87.50 322 TRP A C 1
ATOM 2523 O O . TRP A 1 322 ? -20.364 -7.449 5.830 1.00 87.50 322 TRP A O 1
ATOM 2533 N N . LYS A 1 323 ? -19.851 -8.014 3.716 1.00 88.56 323 LYS A N 1
ATOM 2534 C CA . LYS A 1 323 ? -18.620 -8.743 4.074 1.00 88.56 323 LYS A CA 1
ATOM 2535 C C . LYS A 1 323 ? -17.607 -7.818 4.759 1.00 88.56 323 LYS A C 1
ATOM 2537 O O . LYS A 1 323 ? -17.108 -8.153 5.827 1.00 88.56 323 LYS A O 1
ATOM 2542 N N . ALA A 1 324 ? -17.380 -6.637 4.181 1.00 89.75 324 ALA A N 1
ATOM 2543 C CA . ALA A 1 324 ? -16.506 -5.629 4.772 1.00 89.75 324 ALA A CA 1
ATOM 2544 C C . ALA A 1 324 ? -17.040 -5.178 6.136 1.00 89.75 324 ALA A C 1
ATOM 2546 O O . ALA A 1 324 ? -16.293 -5.139 7.103 1.00 89.75 324 ALA A O 1
ATOM 2547 N N . ALA A 1 325 ? -18.343 -4.906 6.247 1.00 91.19 325 ALA A N 1
ATOM 2548 C CA . ALA A 1 325 ? -18.963 -4.522 7.513 1.00 91.19 325 ALA A CA 1
ATOM 2549 C C . ALA A 1 325 ? -18.771 -5.591 8.609 1.00 91.19 325 ALA A C 1
ATOM 2551 O O . ALA A 1 325 ? -18.441 -5.251 9.742 1.00 91.19 325 ALA A O 1
ATOM 2552 N N . THR A 1 326 ? -18.892 -6.881 8.274 1.00 89.50 326 THR A N 1
ATOM 2553 C CA . THR A 1 326 ? -18.586 -7.987 9.197 1.00 89.50 326 THR A CA 1
ATOM 2554 C C . THR A 1 326 ? -17.129 -7.981 9.656 1.00 89.50 326 THR A C 1
ATOM 2556 O O . THR A 1 326 ? -16.864 -8.164 10.843 1.00 89.50 326 THR A O 1
ATOM 2559 N N . GLU A 1 327 ? -16.183 -7.772 8.741 1.00 90.50 327 GLU A N 1
ATOM 2560 C CA . GLU A 1 327 ? -14.755 -7.687 9.069 1.00 90.50 327 GLU A CA 1
ATOM 2561 C C . GLU A 1 327 ? -14.469 -6.496 9.996 1.00 90.50 327 GLU A C 1
ATOM 2563 O O . GLU A 1 327 ? -13.829 -6.668 11.031 1.00 90.50 327 GLU A O 1
ATOM 2568 N N . ILE A 1 328 ? -15.046 -5.328 9.706 1.00 93.69 328 ILE A N 1
ATOM 2569 C CA . ILE A 1 328 ? -14.874 -4.102 10.500 1.00 93.69 328 ILE A CA 1
ATOM 2570 C C . ILE A 1 328 ? -15.399 -4.282 11.931 1.00 93.69 328 ILE A C 1
ATOM 2572 O O . ILE A 1 328 ? -14.743 -3.863 12.884 1.00 93.69 328 ILE A O 1
ATOM 2576 N N . VAL A 1 329 ? -16.554 -4.935 12.121 1.00 91.94 329 VAL A N 1
ATOM 2577 C CA . VAL A 1 329 ? -17.108 -5.174 13.470 1.00 91.94 329 VAL A CA 1
ATOM 2578 C C . VAL A 1 329 ? -16.154 -6.008 14.329 1.00 91.94 329 VAL A C 1
ATOM 2580 O O . VAL A 1 329 ? -16.026 -5.757 15.527 1.00 91.94 329 VAL A O 1
ATOM 2583 N N . ARG A 1 330 ? -15.422 -6.959 13.735 1.00 91.25 330 ARG A N 1
ATOM 2584 C CA . ARG A 1 330 ? -14.443 -7.774 14.474 1.00 91.25 330 ARG A CA 1
ATOM 2585 C C . ARG A 1 330 ? -13.280 -6.940 15.009 1.00 91.25 330 ARG A C 1
ATOM 2587 O O . ARG A 1 330 ? -12.765 -7.268 16.076 1.00 91.25 330 ARG A O 1
ATOM 2594 N N . VAL A 1 331 ? -12.917 -5.849 14.332 1.00 93.56 331 VAL A N 1
ATOM 2595 C CA . VAL A 1 331 ? -11.813 -4.968 14.744 1.00 93.56 331 VAL A CA 1
ATOM 2596 C C . VAL A 1 331 ? -12.089 -4.275 16.081 1.00 93.56 331 VAL A C 1
ATOM 2598 O O . VAL A 1 331 ? -11.145 -4.022 16.826 1.00 93.56 331 VAL A O 1
ATOM 2601 N N . PHE A 1 332 ? -13.357 -4.054 16.457 1.00 92.88 332 PHE A N 1
ATOM 2602 C CA . PHE A 1 332 ? -13.699 -3.472 17.762 1.00 92.88 332 PHE A CA 1
ATOM 2603 C C . PHE A 1 332 ? -13.110 -4.256 18.937 1.00 92.88 332 PHE A C 1
ATOM 2605 O O . PHE A 1 332 ? -12.753 -3.646 19.938 1.00 92.88 332 PHE A O 1
ATOM 2612 N N . LYS A 1 333 ? -12.951 -5.582 18.814 1.00 91.19 333 LYS A N 1
ATOM 2613 C CA . LYS A 1 333 ? -12.385 -6.430 19.876 1.00 91.19 333 LYS A CA 1
ATOM 2614 C C . LYS A 1 333 ? -10.930 -6.092 20.218 1.00 91.19 333 LYS A C 1
ATOM 2616 O O . LYS A 1 333 ? -10.472 -6.460 21.292 1.00 91.19 333 LYS A O 1
ATOM 2621 N N . ASN A 1 334 ? -10.231 -5.382 19.331 1.00 89.69 334 ASN A N 1
ATOM 2622 C CA . ASN A 1 334 ? -8.851 -4.938 19.529 1.00 89.69 334 ASN A CA 1
ATOM 2623 C C . ASN A 1 334 ? -8.746 -3.574 20.230 1.00 89.69 334 ASN A C 1
ATOM 2625 O O . ASN A 1 334 ? -7.639 -3.075 20.436 1.00 89.69 334 ASN A O 1
ATOM 2629 N N . ILE A 1 335 ? -9.876 -2.941 20.560 1.00 90.50 335 ILE A N 1
ATOM 2630 C CA . ILE A 1 335 ? -9.890 -1.715 21.355 1.00 90.50 335 ILE A CA 1
ATOM 2631 C C . ILE A 1 335 ? -9.767 -2.097 22.841 1.00 90.50 335 ILE A C 1
ATOM 2633 O O . ILE A 1 335 ? -10.520 -2.956 23.313 1.00 90.50 335 ILE A O 1
ATOM 2637 N N . PRO A 1 336 ? -8.869 -1.455 23.610 1.00 87.00 336 PRO A N 1
ATOM 2638 C CA . PRO A 1 336 ? -8.813 -1.645 25.054 1.00 87.00 336 PRO A CA 1
ATOM 2639 C C . PRO A 1 336 ? -10.175 -1.377 25.705 1.00 87.00 336 PRO A C 1
ATOM 2641 O O . PRO A 1 336 ? -10.794 -0.344 25.460 1.00 87.00 336 PRO A O 1
ATOM 2644 N N . ASP A 1 337 ? -10.643 -2.320 26.525 1.00 88.62 337 ASP A N 1
ATOM 2645 C CA . ASP A 1 337 ? -11.945 -2.242 27.204 1.00 88.62 337 ASP A CA 1
ATOM 2646 C C . ASP A 1 337 ? -13.148 -2.038 26.247 1.00 88.62 337 ASP A C 1
ATOM 2648 O O . ASP A 1 337 ? -14.135 -1.372 26.575 1.00 88.62 337 ASP A O 1
ATOM 2652 N N . TYR A 1 338 ? -13.092 -2.616 25.035 1.00 89.75 338 TYR A N 1
ATOM 2653 C CA . TYR A 1 338 ? -14.118 -2.402 24.002 1.00 89.75 338 TYR A CA 1
ATOM 2654 C C . TYR A 1 338 ? -15.548 -2.704 24.471 1.00 89.75 338 TYR A C 1
ATOM 2656 O O . TYR A 1 338 ? -16.487 -2.038 24.035 1.00 89.75 338 TYR A O 1
ATOM 2664 N N . ALA A 1 339 ? -15.728 -3.686 25.361 1.00 88.56 339 ALA A N 1
ATOM 2665 C CA . ALA A 1 339 ? -17.040 -4.080 25.869 1.00 88.56 339 ALA A CA 1
ATOM 2666 C C . ALA A 1 339 ? -17.762 -2.917 26.567 1.00 88.56 339 ALA A C 1
ATOM 2668 O O . ALA A 1 339 ? -18.987 -2.816 26.487 1.00 88.56 339 ALA A O 1
ATOM 2669 N N . ASN A 1 340 ? -17.005 -2.018 27.201 1.00 91.31 340 ASN A N 1
ATOM 2670 C CA . ASN A 1 340 ? -17.533 -0.808 27.816 1.00 91.31 340 ASN A CA 1
ATOM 2671 C C . ASN A 1 340 ? -17.457 0.379 26.852 1.00 91.31 340 ASN A C 1
ATOM 2673 O O . ASN A 1 340 ? -18.462 1.060 26.637 1.00 91.31 340 ASN A O 1
ATOM 2677 N N . VAL A 1 341 ? -16.293 0.603 26.234 1.00 91.62 341 VAL A N 1
ATOM 2678 C CA . VAL A 1 341 ? -16.005 1.804 25.432 1.00 91.62 341 VAL A CA 1
ATOM 2679 C C . VAL A 1 341 ? -16.818 1.863 24.136 1.00 91.62 341 VAL A C 1
ATOM 2681 O O . VAL A 1 341 ? -17.250 2.945 23.740 1.00 91.62 341 VAL A O 1
ATOM 2684 N N . ALA A 1 342 ? -17.057 0.719 23.488 1.00 93.19 342 ALA A N 1
ATOM 2685 C CA . ALA A 1 342 ? -17.729 0.634 22.191 1.00 93.19 342 ALA A CA 1
ATOM 2686 C C . ALA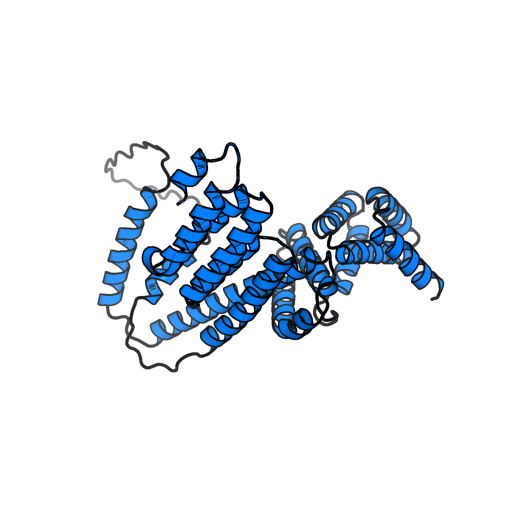 A 1 342 ? -19.196 0.168 22.264 1.00 93.19 342 ALA A C 1
ATOM 2688 O O . ALA A 1 342 ? -19.838 -0.018 21.229 1.00 93.19 342 ALA A O 1
ATOM 2689 N N . ASN A 1 343 ? -19.749 -0.044 23.464 1.00 93.00 343 ASN A N 1
ATOM 2690 C CA . ASN A 1 343 ? -21.090 -0.614 23.653 1.00 93.00 343 ASN A CA 1
ATOM 2691 C C . ASN A 1 343 ? -22.184 0.182 22.921 1.00 93.00 343 ASN A C 1
ATOM 2693 O O . ASN A 1 343 ? -23.068 -0.383 22.277 1.00 93.00 343 ASN A O 1
ATOM 2697 N N . GLU A 1 344 ? -22.138 1.512 23.009 1.00 94.12 344 GLU A N 1
ATOM 2698 C CA . GLU A 1 344 ? -23.127 2.370 22.353 1.00 94.12 344 GLU A CA 1
ATOM 2699 C C . GLU A 1 344 ? -22.996 2.338 20.828 1.00 94.12 344 GLU A C 1
ATOM 2701 O O . GLU A 1 344 ? -24.003 2.242 20.125 1.00 94.12 344 GLU A O 1
ATOM 2706 N N . GLN A 1 345 ? -21.763 2.377 20.325 1.00 95.06 345 GLN A N 1
ATOM 2707 C CA . GLN A 1 345 ? -21.416 2.300 18.909 1.00 95.06 345 GLN A CA 1
ATOM 2708 C C . GLN A 1 345 ? -21.935 0.980 18.320 1.00 95.06 345 GLN A C 1
ATOM 2710 O O . GLN A 1 345 ? -22.676 0.985 17.336 1.00 95.06 345 GLN A O 1
ATOM 2715 N N . LEU A 1 346 ? -21.633 -0.151 18.968 1.00 93.25 346 LEU A N 1
ATOM 2716 C CA . LEU A 1 346 ? -22.083 -1.480 18.549 1.00 93.25 346 LEU A CA 1
ATOM 2717 C C . LEU A 1 346 ? -23.611 -1.608 18.578 1.00 93.25 346 LEU A C 1
ATOM 2719 O O . LEU A 1 346 ? -24.189 -2.163 17.647 1.00 93.25 346 LEU A O 1
ATOM 2723 N N . LYS A 1 347 ? -24.296 -1.039 19.581 1.00 92.62 347 LYS A N 1
ATOM 2724 C CA . LYS A 1 347 ? -25.771 -0.992 19.613 1.00 92.62 347 LYS A CA 1
ATOM 2725 C C . LYS A 1 347 ? -26.351 -0.226 18.424 1.00 92.62 347 LYS A C 1
ATOM 2727 O O . LYS A 1 347 ? -27.308 -0.702 17.815 1.00 92.62 347 LYS A O 1
ATOM 2732 N N . ARG A 1 348 ? -25.782 0.934 18.075 1.00 93.94 348 ARG A N 1
ATOM 2733 C CA . ARG A 1 348 ? -26.216 1.721 16.906 1.00 93.94 348 ARG A CA 1
ATOM 2734 C C . ARG A 1 348 ? -25.995 0.957 15.600 1.00 93.94 348 ARG A C 1
ATOM 2736 O O . ARG A 1 348 ? -26.905 0.897 14.774 1.00 93.94 348 ARG A O 1
ATOM 2743 N N . LEU A 1 349 ? -24.833 0.320 15.441 1.00 92.25 349 LEU A N 1
ATOM 2744 C CA . LEU A 1 349 ? -24.527 -0.525 14.282 1.00 92.25 349 LEU A CA 1
ATOM 2745 C C . LEU A 1 349 ? -25.479 -1.719 14.170 1.00 92.25 349 LEU A C 1
ATOM 2747 O O . LEU A 1 349 ? -25.974 -1.999 13.083 1.00 92.25 349 LEU A O 1
ATOM 2751 N N . LYS A 1 350 ? -25.791 -2.373 15.293 1.00 89.81 350 LYS A N 1
ATOM 2752 C CA . LYS A 1 350 ? -26.736 -3.493 15.361 1.00 89.81 350 LYS A CA 1
ATOM 2753 C C . LYS A 1 350 ? -28.134 -3.090 14.884 1.00 89.81 350 LYS A C 1
ATOM 2755 O O . LYS A 1 350 ? -28.737 -3.817 14.101 1.00 89.81 350 LYS A O 1
ATOM 2760 N N . ILE A 1 351 ? -28.637 -1.926 15.309 1.00 89.00 351 ILE A N 1
ATOM 2761 C CA . ILE A 1 351 ? -29.927 -1.388 14.835 1.00 89.00 351 ILE A CA 1
ATOM 2762 C C . ILE A 1 351 ? -29.885 -1.181 13.317 1.00 89.00 351 ILE A C 1
ATOM 2764 O O . ILE A 1 351 ? -30.738 -1.706 12.606 1.00 89.00 351 ILE A O 1
ATOM 2768 N N . MET A 1 352 ? -28.852 -0.496 12.818 1.00 88.25 352 MET A N 1
ATOM 2769 C CA . MET A 1 352 ? -28.692 -0.219 11.388 1.00 88.25 352 MET A CA 1
ATOM 2770 C C . MET A 1 352 ? -28.607 -1.503 10.548 1.00 88.25 352 MET A C 1
ATOM 2772 O O . MET A 1 352 ? -29.185 -1.577 9.466 1.00 88.25 352 MET A O 1
ATOM 2776 N N . TRP A 1 353 ? -27.926 -2.529 11.063 1.00 85.44 353 TRP A N 1
ATOM 2777 C CA . TRP A 1 353 ? -27.812 -3.834 10.418 1.00 85.44 353 TRP A CA 1
ATOM 2778 C C . TRP A 1 353 ? -29.169 -4.534 10.278 1.00 85.44 353 TRP A C 1
ATOM 2780 O O . TRP A 1 353 ? -29.464 -5.091 9.226 1.00 85.44 353 TRP A O 1
ATOM 2790 N N . TYR A 1 354 ? -30.009 -4.503 11.318 1.00 80.62 354 TYR A N 1
ATOM 2791 C CA . TYR A 1 354 ? -31.325 -5.152 11.292 1.00 80.62 354 TYR A CA 1
ATOM 2792 C C . TYR A 1 354 ? -32.395 -4.364 10.530 1.00 80.62 354 TYR A C 1
ATOM 2794 O O . TYR A 1 354 ? -33.356 -4.961 10.043 1.00 80.62 354 TYR A O 1
ATOM 2802 N N . GLU A 1 355 ? -32.250 -3.044 10.414 1.00 81.81 355 GLU A N 1
ATOM 2803 C CA . GLU A 1 355 ? -33.146 -2.202 9.612 1.00 81.81 355 GLU A CA 1
ATOM 2804 C C . GLU A 1 355 ? -32.912 -2.357 8.100 1.00 81.81 355 GLU A C 1
ATOM 2806 O O . GLU A 1 355 ? -33.835 -2.153 7.302 1.00 81.81 355 GLU A O 1
ATOM 2811 N N . ALA A 1 356 ? -31.709 -2.762 7.688 1.00 72.81 356 ALA A N 1
ATOM 2812 C CA . ALA A 1 356 ? -31.417 -3.097 6.303 1.00 72.81 356 ALA A CA 1
ATOM 2813 C C . ALA A 1 356 ? -32.145 -4.393 5.889 1.00 72.81 356 ALA A C 1
ATOM 2815 O O . ALA A 1 356 ? -31.795 -5.503 6.284 1.00 72.81 356 ALA A O 1
ATOM 2816 N N . LYS A 1 357 ? -33.217 -4.251 5.103 1.00 58.56 357 LYS A N 1
ATOM 2817 C CA . LYS A 1 357 ? -34.085 -5.358 4.659 1.00 58.56 357 LYS A CA 1
ATOM 2818 C C . LYS A 1 357 ? -33.318 -6.387 3.803 1.00 58.56 357 LYS A C 1
ATOM 2820 O O . LYS A 1 357 ? -32.690 -6.002 2.824 1.00 58.56 357 LYS A O 1
ATOM 2825 N N . GLY A 1 358 ? -33.454 -7.691 4.086 1.00 62.28 358 GLY A N 1
ATOM 2826 C CA . GLY A 1 358 ? -32.913 -8.782 3.249 1.00 62.28 358 GLY A CA 1
ATOM 2827 C C . GLY A 1 358 ? -32.609 -10.090 4.005 1.00 62.28 358 GLY A C 1
ATOM 2828 O O . GLY A 1 358 ? -32.873 -10.193 5.199 1.00 62.28 358 GLY A O 1
ATOM 2829 N N . GLU A 1 359 ? -32.033 -11.091 3.320 1.00 50.84 359 GLU A N 1
ATOM 2830 C CA . GLU A 1 359 ? -31.749 -12.467 3.811 1.00 50.84 359 GLU A CA 1
ATOM 2831 C C . GLU A 1 359 ? -30.741 -12.583 4.982 1.00 50.84 359 GLU A C 1
ATOM 2833 O O . GLU A 1 359 ? -30.407 -13.683 5.416 1.00 50.84 359 GLU A O 1
ATOM 2838 N N . ARG A 1 360 ? -30.213 -11.482 5.526 1.00 62.69 360 ARG A N 1
ATOM 2839 C CA . ARG A 1 360 ? -28.975 -11.502 6.335 1.00 62.69 360 ARG A CA 1
ATOM 2840 C C . ARG A 1 360 ? -29.175 -11.304 7.837 1.00 62.69 360 ARG A C 1
ATOM 2842 O O . ARG A 1 360 ? -28.337 -10.721 8.521 1.00 62.69 360 ARG A O 1
ATOM 2849 N N . TRP A 1 361 ? -30.263 -11.866 8.356 1.00 52.56 361 TRP A N 1
ATOM 2850 C CA . TRP A 1 361 ? -30.544 -11.943 9.794 1.00 52.56 361 TRP A CA 1
ATOM 2851 C C . TRP A 1 361 ? -29.612 -12.931 10.523 1.00 52.56 361 TRP A C 1
ATOM 2853 O O . TRP A 1 361 ? -29.249 -12.713 11.675 1.00 52.56 361 TRP A O 1
ATOM 2863 N N . VAL A 1 362 ? -29.187 -14.001 9.838 1.00 54.09 362 VAL A N 1
ATOM 2864 C CA . VAL A 1 362 ? -28.411 -15.099 10.446 1.00 54.09 362 VAL A CA 1
ATOM 2865 C C . VAL A 1 362 ? -26.991 -14.657 10.822 1.00 54.09 362 VAL A C 1
ATOM 2867 O O . VAL A 1 362 ? -26.559 -14.899 11.942 1.00 54.09 362 VAL A O 1
ATOM 2870 N N . SER A 1 363 ? -26.295 -13.923 9.946 1.00 57.31 363 SER A N 1
ATOM 2871 C CA . SER A 1 363 ? -24.919 -13.466 10.202 1.00 57.31 363 SER A CA 1
ATOM 2872 C C . SER A 1 363 ? -24.815 -12.351 11.249 1.00 57.31 363 SER A C 1
ATOM 2874 O O . SER A 1 363 ? -23.752 -12.161 11.828 1.00 57.31 363 SER A O 1
ATOM 2876 N N . GLY A 1 364 ? -25.891 -11.591 11.488 1.00 57.62 364 GLY A N 1
ATOM 2877 C CA . GLY A 1 364 ? -25.899 -10.497 12.467 1.00 57.62 364 GLY A CA 1
ATOM 2878 C C . GLY A 1 364 ? -25.935 -10.978 13.922 1.00 57.62 364 GLY A C 1
ATOM 2879 O O . GLY A 1 364 ? -25.300 -10.366 14.778 1.00 57.62 364 GLY A O 1
ATOM 2880 N N . ASN A 1 365 ? -26.626 -12.091 14.200 1.00 58.12 365 ASN A N 1
ATOM 2881 C CA . ASN A 1 365 ? -26.757 -12.635 15.559 1.00 58.12 365 ASN A CA 1
ATOM 2882 C C . ASN A 1 365 ? -25.450 -13.222 16.109 1.00 58.12 365 ASN A C 1
ATOM 2884 O O . ASN A 1 365 ? -25.226 -13.162 17.311 1.00 58.12 365 ASN A O 1
ATOM 2888 N N . GLU A 1 366 ? -24.588 -13.770 15.252 1.00 62.78 366 GLU A N 1
ATOM 2889 C CA . GLU A 1 366 ? -23.264 -14.270 15.658 1.00 62.78 366 GLU A CA 1
ATOM 2890 C C . GLU A 1 366 ? -22.224 -13.145 15.797 1.00 62.78 366 GLU A C 1
ATOM 2892 O O . GLU A 1 366 ? -21.169 -13.334 16.403 1.00 62.78 366 GLU A O 1
ATOM 2897 N N . LEU A 1 367 ? -22.509 -11.974 15.221 1.00 66.12 367 LEU A N 1
ATOM 2898 C CA . LEU A 1 367 ? -21.566 -10.867 15.105 1.00 66.12 367 LEU A CA 1
A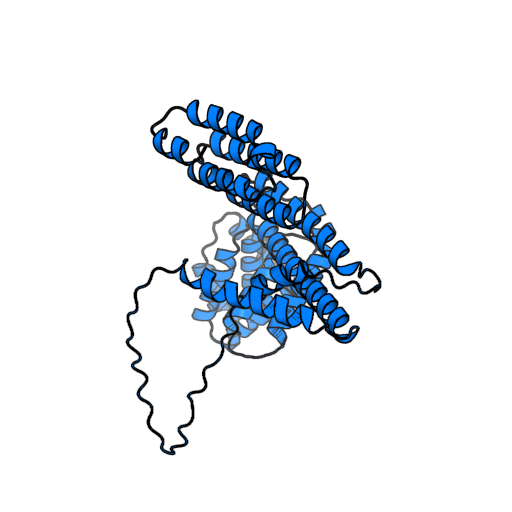TOM 2899 C C . LEU A 1 367 ? -21.689 -9.829 16.236 1.00 66.12 367 LEU A C 1
ATOM 2901 O O . LEU A 1 367 ? -20.662 -9.273 16.626 1.00 66.12 367 LEU A O 1
ATOM 2905 N N . PHE A 1 368 ? -22.908 -9.560 16.734 1.00 66.75 368 PHE A N 1
ATOM 2906 C CA . PHE A 1 368 ? -23.218 -8.461 17.670 1.00 66.75 368 PHE A CA 1
ATOM 2907 C C . PHE A 1 368 ? -23.802 -8.870 19.021 1.00 66.75 368 PHE A C 1
ATOM 2909 O O . PHE A 1 368 ? -24.916 -9.454 19.032 1.00 66.75 368 PHE A O 1
#